Protein AF-A0A958HUD4-F1 (afdb_monomer_lite)

Foldseek 3Di:
DPADCLLVVLVCVLQVVVVHRAADQDQLLVSLQDPVSLVVLLCSLLVCCVVCCVPPNLLVQLPRPNSLQSLLSNLLQCQQEPDAAPDQDCCVVCVSSVHDVVSQDPVSNVVSLCVNSVRNVYDFDDDDPSRRSLSSNLSSFHNVNLLVVCDDLLSVLLLVLLVVVLPDDDDLVNQLVSLLVSLVSHDPVQSDSRNSSSSSSSSVSHVVVCVVLVHNDSPCSVVSCCVSPPSD

pLDDT: mean 82.65, std 13.61, range [39.25, 98.56]

Secondary structure (DSSP, 8-state):
-PPP-HHHHHHHHHHHHTT-SS--S--GGGG---HHHHHHHHHHHHHHHHHHHHHH-HHHHTTSTTHHHHHHHHHHHHHHHH--SS-S-SHHHHHHTT--GGGS-HHHHHHHHHHHHHHTTPPPPSSSTTHHHHHHHHHT-S-HHHHHH--HHHHHHHHHHHHHGGGS---HHHHHHHHHHTGGGS-GGG-SHHHHHHHHHHHHHHHHHHHHTT---STTHHHHHHHHSTT-

Radius of gyration: 17.82 Å; chains: 1; bounding box: 44×33×56 Å

Sequence (232 aa):
MPTFTQFSDWKKQLLGRHGFTTPDGRALYLYRLTEDEFSSLEGLLQHWLGQLLPRYGLARVARLSGFAELFVLYAAEWWRRRYDGSGFSWEPILHDLGADPDEWSPTQRSDFVRQGFRGWRIRPRESGGMRFIGSVAVQGGLPLRLLASSRGHIGQLLSRVLHLASGSQVTQSDLLNWVESLASTLPQSYRQGTIYTLLADVAWTVLGLKQEAGLQSSADAVAILDRKIPRW

Structure (mmCIF, N/CA/C/O backbone):
data_AF-A0A958HUD4-F1
#
_entry.id   AF-A0A958HUD4-F1
#
loop_
_atom_site.group_PDB
_atom_site.id
_atom_site.type_symbol
_atom_site.label_atom_id
_atom_site.label_alt_id
_atom_site.label_comp_id
_atom_site.label_asym_id
_atom_site.label_entity_id
_atom_site.label_seq_id
_atom_site.pdbx_PDB_ins_code
_atom_site.Cartn_x
_atom_site.Cartn_y
_atom_site.Cartn_z
_atom_site.occupancy
_atom_site.B_iso_or_equiv
_atom_site.auth_seq_id
_atom_site.auth_comp_id
_atom_site.auth_asym_id
_atom_site.auth_atom_id
_atom_site.pdbx_PDB_model_num
ATOM 1 N N . MET A 1 1 ? 12.582 -0.603 -31.571 1.00 39.25 1 MET A N 1
ATOM 2 C CA . MET A 1 1 ? 12.614 -1.361 -30.303 1.00 39.25 1 MET A CA 1
ATOM 3 C C . MET A 1 1 ? 11.176 -1.613 -29.892 1.00 39.25 1 MET A C 1
ATOM 5 O O . MET A 1 1 ? 10.437 -0.634 -29.861 1.00 39.25 1 MET A O 1
ATOM 9 N N . PRO A 1 2 ? 10.740 -2.860 -29.658 1.00 53.91 2 PRO A N 1
ATOM 10 C CA . PRO A 1 2 ? 9.413 -3.100 -29.099 1.00 53.91 2 PRO A CA 1
ATOM 11 C C . PRO A 1 2 ? 9.295 -2.374 -27.752 1.00 53.91 2 PRO A C 1
ATOM 13 O O . PRO A 1 2 ? 10.216 -2.408 -26.934 1.00 53.91 2 PRO A O 1
ATOM 16 N N . THR A 1 3 ? 8.193 -1.656 -27.555 1.00 78.31 3 THR A N 1
ATOM 17 C CA . THR A 1 3 ? 7.893 -0.968 -26.295 1.00 78.31 3 THR A CA 1
ATOM 18 C C . THR A 1 3 ? 7.721 -2.013 -25.193 1.00 78.31 3 THR A C 1
ATOM 20 O O . THR A 1 3 ? 7.052 -3.019 -25.402 1.00 78.31 3 THR A O 1
ATOM 23 N N . PHE A 1 4 ? 8.312 -1.798 -24.018 1.00 87.56 4 PHE A N 1
ATOM 24 C CA . PHE A 1 4 ? 8.091 -2.671 -22.864 1.00 87.56 4 PHE A CA 1
ATOM 25 C C . PHE A 1 4 ? 6.645 -2.511 -22.365 1.00 87.56 4 PHE A C 1
ATOM 27 O O . PHE A 1 4 ? 6.272 -1.420 -21.927 1.00 87.56 4 PHE A O 1
ATOM 34 N N . THR A 1 5 ? 5.835 -3.574 -22.425 1.00 93.50 5 THR A N 1
ATOM 35 C CA . THR A 1 5 ? 4.399 -3.526 -22.075 1.00 93.50 5 THR A CA 1
ATOM 36 C C . THR A 1 5 ? 3.983 -4.450 -20.932 1.00 93.50 5 THR A C 1
ATOM 38 O O . THR A 1 5 ? 2.838 -4.385 -20.507 1.00 93.50 5 THR A O 1
ATOM 41 N N . GLN A 1 6 ? 4.893 -5.249 -20.368 1.00 96.38 6 GLN A N 1
ATOM 42 C CA . GLN A 1 6 ? 4.549 -6.324 -19.422 1.00 96.38 6 GLN A CA 1
ATOM 43 C C . GLN A 1 6 ? 3.706 -5.845 -18.225 1.00 96.38 6 GLN A C 1
ATOM 45 O O . GLN A 1 6 ? 2.692 -6.455 -17.894 1.00 96.38 6 GLN A O 1
ATOM 50 N N . PHE A 1 7 ? 4.059 -4.706 -17.615 1.00 96.81 7 PHE A N 1
ATOM 51 C CA . PHE A 1 7 ? 3.280 -4.157 -16.498 1.00 96.81 7 PHE A CA 1
ATOM 52 C C . PHE A 1 7 ? 1.912 -3.612 -16.936 1.00 96.81 7 PHE A C 1
ATOM 54 O O . PHE A 1 7 ? 0.906 -3.815 -16.255 1.00 96.81 7 PHE A O 1
ATOM 61 N N . SER A 1 8 ? 1.844 -2.914 -18.073 1.00 95.69 8 SER A N 1
ATOM 62 C CA . SER A 1 8 ? 0.572 -2.369 -18.553 1.00 95.69 8 SER A CA 1
ATOM 63 C C . SER A 1 8 ? -0.372 -3.462 -19.056 1.00 95.69 8 SER A C 1
ATOM 65 O O . SER A 1 8 ? -1.581 -3.333 -18.878 1.00 95.69 8 SER A O 1
ATOM 67 N N . ASP A 1 9 ? 0.150 -4.555 -19.609 1.00 97.06 9 ASP A N 1
ATOM 68 C CA . ASP A 1 9 ? -0.648 -5.697 -20.049 1.00 97.06 9 ASP A CA 1
ATOM 69 C C . ASP A 1 9 ? -1.227 -6.474 -18.861 1.00 97.06 9 ASP A C 1
ATOM 71 O O . ASP A 1 9 ? -2.425 -6.756 -18.864 1.00 97.06 9 ASP A O 1
ATOM 75 N N . TRP A 1 10 ? -0.448 -6.699 -17.795 1.00 98.00 10 TRP A N 1
ATOM 76 C CA . TRP A 1 10 ? -0.973 -7.283 -16.553 1.00 98.00 10 TRP A CA 1
ATOM 77 C C . TRP A 1 10 ? -2.101 -6.415 -15.964 1.00 98.00 10 TRP A C 1
ATOM 79 O O . TRP A 1 10 ? -3.183 -6.908 -15.645 1.00 98.00 10 TRP A O 1
ATOM 89 N N . LYS A 1 11 ? -1.912 -5.084 -15.913 1.00 97.25 11 LYS A N 1
ATOM 90 C CA . LYS A 1 11 ? -2.955 -4.142 -15.458 1.00 97.25 11 LYS A CA 1
ATOM 91 C C . LYS A 1 11 ? -4.226 -4.238 -16.310 1.00 97.25 11 LYS A C 1
ATOM 93 O O . LYS A 1 11 ? -5.326 -4.234 -15.762 1.00 97.25 11 LYS A O 1
ATOM 98 N N . LYS A 1 12 ? -4.100 -4.308 -17.641 1.00 96.62 12 LYS A N 1
ATOM 99 C CA . LYS A 1 12 ? -5.253 -4.453 -18.552 1.00 96.62 12 LYS A CA 1
ATOM 100 C C . LYS A 1 12 ? -6.004 -5.757 -18.309 1.00 96.62 12 LYS A C 1
ATOM 102 O O . LYS A 1 12 ? -7.228 -5.739 -18.359 1.00 96.62 12 LYS A O 1
ATOM 107 N N . GLN A 1 13 ? -5.302 -6.858 -18.039 1.00 96.81 13 GLN A N 1
ATOM 108 C CA . GLN A 1 13 ? -5.935 -8.141 -17.719 1.00 96.81 13 GLN A CA 1
ATOM 109 C C . GLN A 1 13 ? -6.768 -8.041 -16.438 1.00 96.81 13 GLN A C 1
ATOM 111 O O . GLN A 1 13 ? -7.940 -8.421 -16.449 1.00 96.81 13 GLN A O 1
ATOM 116 N N . LEU A 1 14 ? -6.213 -7.437 -15.378 1.00 96.62 14 LEU A N 1
ATOM 117 C CA . LEU A 1 14 ? -6.958 -7.185 -14.142 1.00 96.62 14 LEU A CA 1
ATOM 118 C C . LEU A 1 14 ? -8.201 -6.320 -14.402 1.00 96.62 14 LEU A C 1
ATOM 120 O O . LEU A 1 14 ? -9.294 -6.673 -13.975 1.00 96.62 14 LEU A O 1
ATOM 124 N N . LEU A 1 15 ? -8.062 -5.203 -15.123 1.00 96.00 15 LEU A N 1
ATOM 125 C CA . LEU A 1 15 ? -9.197 -4.326 -15.440 1.00 96.00 15 LEU A CA 1
ATOM 126 C C . LEU A 1 15 ? -10.263 -5.042 -16.283 1.00 96.00 15 LEU A C 1
ATOM 128 O O . LEU A 1 15 ? -11.452 -4.939 -15.983 1.00 96.00 15 LEU A O 1
ATOM 132 N N . GLY A 1 16 ? -9.837 -5.810 -17.288 1.00 95.06 16 GLY A N 1
ATOM 133 C CA . GLY A 1 16 ? -10.714 -6.571 -18.173 1.00 95.06 16 GLY A CA 1
ATOM 134 C C . GLY A 1 16 ? -11.548 -7.611 -17.428 1.00 95.06 16 GLY A C 1
ATOM 135 O O . GLY A 1 16 ? -12.736 -7.747 -17.717 1.00 95.06 16 GLY A O 1
ATOM 136 N N . ARG A 1 17 ? -10.984 -8.266 -16.401 1.00 91.88 17 ARG A N 1
ATOM 137 C CA . ARG A 1 17 ? -11.728 -9.175 -15.506 1.00 91.88 17 ARG A CA 1
ATOM 138 C C . ARG A 1 17 ? -12.920 -8.493 -14.828 1.00 91.88 17 ARG A C 1
ATOM 140 O O . ARG A 1 17 ? -13.920 -9.147 -14.547 1.00 91.88 17 ARG A O 1
ATOM 147 N N . HIS A 1 18 ? -12.819 -7.193 -14.575 1.00 86.88 18 HIS A N 1
ATOM 148 C CA . HIS A 1 18 ? -13.873 -6.385 -13.962 1.00 86.88 18 HIS A CA 1
ATOM 149 C C . HIS A 1 18 ? -14.736 -5.627 -14.983 1.00 86.88 18 HIS A C 1
ATOM 151 O O . HIS A 1 18 ? -15.561 -4.806 -14.595 1.00 86.88 18 HIS A O 1
ATOM 157 N N . GLY A 1 19 ? -14.560 -5.882 -16.285 1.00 91.06 19 GLY A N 1
ATOM 158 C CA . GLY A 1 19 ? -15.293 -5.191 -17.348 1.00 91.06 19 GLY A CA 1
ATOM 159 C C . GLY A 1 19 ? -14.849 -3.741 -17.572 1.00 91.06 19 GLY A C 1
ATOM 160 O O . GLY A 1 19 ? -15.575 -2.968 -18.195 1.00 91.06 19 GLY A O 1
ATOM 161 N N . PHE A 1 20 ? -13.666 -3.356 -17.083 1.00 91.44 20 PHE A N 1
ATOM 162 C CA . PHE A 1 20 ? -13.130 -2.006 -17.230 1.00 91.44 20 PHE A CA 1
ATOM 163 C C . PHE A 1 20 ? -12.018 -1.944 -18.271 1.00 91.44 20 PHE A C 1
ATOM 165 O O . PHE A 1 20 ? -11.174 -2.828 -18.385 1.00 91.44 20 PHE A O 1
ATOM 172 N N . THR A 1 21 ? -11.973 -0.834 -19.000 1.00 90.12 21 THR A N 1
ATOM 173 C CA . THR A 1 21 ? -10.855 -0.488 -19.893 1.00 90.12 21 THR A CA 1
ATOM 174 C C . THR A 1 21 ? -9.899 0.513 -19.248 1.00 90.12 21 THR A C 1
ATOM 176 O O . THR A 1 21 ? -8.739 0.614 -19.645 1.00 90.12 21 THR A O 1
ATOM 179 N N . THR A 1 22 ? -10.366 1.250 -18.234 1.00 93.25 22 THR A N 1
ATOM 180 C CA . THR A 1 22 ? -9.573 2.224 -17.476 1.00 93.25 22 THR A CA 1
ATOM 181 C C . THR A 1 22 ? -9.935 2.174 -15.991 1.00 93.25 22 THR A C 1
ATOM 183 O O . THR A 1 22 ? -11.081 1.865 -15.671 1.00 93.25 22 THR A O 1
ATOM 186 N N . PRO A 1 23 ? -8.998 2.498 -15.081 1.00 95.19 23 PRO A N 1
ATOM 187 C CA . PRO A 1 23 ? -9.300 2.635 -13.658 1.00 95.19 23 PRO A CA 1
ATOM 188 C C . PRO A 1 23 ? -10.362 3.700 -13.389 1.00 95.19 23 PRO A C 1
ATOM 190 O O . PRO A 1 23 ? -10.389 4.732 -14.057 1.00 95.19 23 PRO A O 1
ATOM 193 N N . ASP A 1 24 ? -11.194 3.494 -12.377 1.00 91.69 24 ASP A N 1
ATOM 194 C CA . ASP A 1 24 ? -12.318 4.371 -12.023 1.00 91.69 24 ASP A CA 1
ATOM 195 C C . ASP A 1 24 ? -12.121 5.134 -10.702 1.00 91.69 24 ASP A C 1
ATOM 197 O O . ASP A 1 24 ? -12.997 5.890 -10.295 1.00 91.69 24 ASP A O 1
ATOM 201 N N . GLY A 1 25 ? -10.962 4.988 -10.054 1.00 91.75 25 GLY A N 1
ATOM 202 C CA . GLY A 1 25 ? -10.661 5.647 -8.781 1.00 91.75 25 GLY A CA 1
ATOM 203 C C . GLY A 1 25 ? -11.152 4.896 -7.547 1.00 91.75 25 GLY A C 1
ATOM 204 O O . GLY A 1 25 ? -10.977 5.407 -6.441 1.00 91.75 25 GLY A O 1
ATOM 205 N N . ARG A 1 26 ? -11.729 3.694 -7.702 1.00 88.06 26 ARG A N 1
ATOM 206 C CA . ARG A 1 26 ? -12.070 2.838 -6.558 1.00 88.06 26 ARG A CA 1
ATOM 207 C C . ARG A 1 26 ? -10.832 2.491 -5.734 1.00 88.06 26 ARG A C 1
ATOM 209 O O . ARG A 1 26 ? -9.712 2.476 -6.251 1.00 88.06 26 ARG A O 1
ATOM 216 N N . ALA A 1 27 ? -11.057 2.141 -4.471 1.00 85.25 27 ALA A N 1
ATOM 217 C CA . ALA A 1 27 ? -9.980 1.691 -3.605 1.00 85.25 27 ALA A CA 1
ATOM 218 C C . ALA A 1 27 ? -9.292 0.427 -4.152 1.00 85.25 27 ALA A C 1
ATOM 220 O O . ALA A 1 27 ? -9.955 -0.427 -4.741 1.00 85.25 27 ALA A O 1
ATOM 221 N N . LEU A 1 28 ? -7.974 0.289 -3.964 1.00 93.75 28 LEU A N 1
ATOM 222 C CA . LEU A 1 28 ? -7.217 -0.792 -4.618 1.00 93.75 28 LEU A CA 1
ATOM 223 C C . LEU A 1 28 ? -7.667 -2.196 -4.186 1.00 93.75 28 LEU A C 1
ATOM 225 O O . LEU A 1 28 ? -7.784 -3.076 -5.037 1.00 93.75 28 LEU A O 1
ATOM 229 N N . TYR A 1 29 ? -8.020 -2.391 -2.914 1.00 85.88 29 TYR A N 1
ATOM 230 C CA . TYR A 1 29 ? -8.559 -3.667 -2.430 1.00 85.88 29 TYR A CA 1
ATOM 231 C C . TYR A 1 29 ? -9.870 -4.076 -3.136 1.00 85.88 29 TYR A C 1
ATOM 233 O O . TYR A 1 29 ? -10.160 -5.263 -3.255 1.00 85.88 29 TYR A O 1
ATOM 241 N N . LEU A 1 30 ? -10.644 -3.129 -3.692 1.00 84.38 30 LEU A N 1
ATOM 242 C CA . LEU A 1 30 ? -11.885 -3.422 -4.426 1.00 84.38 30 LEU A CA 1
ATOM 243 C C . LEU A 1 30 ? -11.640 -4.040 -5.812 1.00 84.38 30 LEU A C 1
ATOM 245 O O . LEU A 1 30 ? -12.591 -4.498 -6.449 1.00 84.38 30 LEU A O 1
ATOM 249 N N . TYR A 1 31 ? -10.388 -4.093 -6.283 1.00 90.12 31 TYR A N 1
ATOM 250 C CA . TYR A 1 31 ? -10.014 -4.930 -7.428 1.00 90.12 31 TYR A CA 1
ATOM 251 C C . TYR A 1 31 ? -9.877 -6.412 -7.055 1.00 90.12 31 TYR A C 1
ATOM 253 O O . TYR A 1 31 ? -9.829 -7.247 -7.959 1.00 90.12 31 TYR A O 1
ATOM 261 N N . ARG A 1 32 ? -9.903 -6.758 -5.760 1.00 86.81 32 ARG A N 1
ATOM 262 C CA . ARG A 1 32 ? -10.118 -8.124 -5.260 1.00 86.81 32 ARG A CA 1
ATOM 263 C C . ARG A 1 32 ? -9.175 -9.132 -5.907 1.00 86.81 32 ARG A C 1
ATOM 265 O O . ARG A 1 32 ? -9.634 -10.039 -6.614 1.00 86.81 32 ARG A O 1
ATOM 272 N N . LEU A 1 33 ? -7.868 -8.923 -5.748 1.00 93.81 33 LEU A N 1
ATOM 273 C CA . LEU A 1 33 ? -6.885 -9.846 -6.310 1.00 93.81 33 LEU A CA 1
ATOM 274 C C . LEU A 1 33 ? -7.032 -11.206 -5.632 1.00 93.81 33 LEU A C 1
ATOM 276 O O . LEU A 1 33 ? -7.085 -11.288 -4.400 1.00 93.81 33 LEU A O 1
ATOM 280 N N . THR A 1 34 ? -7.074 -12.272 -6.427 1.00 91.06 34 THR A N 1
ATOM 281 C CA . THR A 1 34 ? -6.948 -13.640 -5.908 1.00 91.06 34 THR A CA 1
ATOM 282 C C . THR A 1 34 ? -5.530 -13.888 -5.384 1.00 91.06 34 THR A C 1
ATOM 284 O O . THR A 1 34 ? -4.632 -13.074 -5.598 1.00 91.06 34 THR A O 1
ATOM 287 N N . GLU A 1 35 ? -5.318 -15.000 -4.670 1.00 89.88 35 GLU A N 1
ATOM 288 C CA . GLU A 1 35 ? -3.960 -15.420 -4.286 1.00 89.88 35 GLU A CA 1
ATOM 289 C C . GLU A 1 35 ? -3.066 -15.566 -5.522 1.00 89.88 35 GLU A C 1
ATOM 291 O O . GLU A 1 35 ? -2.007 -14.954 -5.582 1.00 89.88 35 GLU A O 1
ATOM 296 N N . ASP A 1 36 ? -3.551 -16.269 -6.550 1.00 94.69 36 ASP A N 1
ATOM 297 C CA . ASP A 1 36 ? -2.806 -16.491 -7.793 1.00 94.69 36 ASP A CA 1
ATOM 298 C C . ASP A 1 36 ? -2.462 -15.181 -8.514 1.00 94.69 36 ASP A C 1
ATOM 300 O O . ASP A 1 36 ? -1.352 -15.018 -9.017 1.00 94.69 36 ASP A O 1
ATOM 304 N N . GLU A 1 37 ? -3.391 -14.217 -8.558 1.00 97.00 37 GLU A N 1
ATOM 305 C CA . GLU A 1 37 ? -3.133 -12.897 -9.143 1.00 97.00 37 GLU A CA 1
ATOM 306 C C . GLU A 1 37 ? -2.104 -12.119 -8.321 1.00 97.00 37 GLU A C 1
ATOM 308 O O . GLU A 1 37 ? -1.219 -11.483 -8.890 1.00 97.00 37 GLU A O 1
ATOM 313 N N . PHE A 1 38 ? -2.188 -12.181 -6.991 1.00 97.19 38 PHE A N 1
ATOM 314 C CA . PHE A 1 38 ? -1.214 -11.542 -6.114 1.00 97.19 38 PHE A CA 1
ATOM 315 C C . PHE A 1 38 ? 0.185 -12.157 -6.276 1.00 97.19 38 PHE A C 1
ATOM 317 O O . PHE A 1 38 ? 1.146 -11.417 -6.484 1.00 97.19 38 PHE A O 1
ATOM 324 N N . SER A 1 39 ? 0.306 -13.489 -6.281 1.00 97.44 39 SER A N 1
ATOM 325 C CA . SER A 1 39 ? 1.574 -14.186 -6.537 1.00 97.44 39 SER A CA 1
ATOM 326 C C . SER A 1 39 ? 2.106 -13.918 -7.950 1.00 97.44 39 SER A C 1
ATOM 328 O O . SER A 1 39 ? 3.307 -13.726 -8.135 1.00 97.44 39 SER A O 1
ATOM 330 N N . SER A 1 40 ? 1.227 -13.848 -8.956 1.00 98.19 40 SER A N 1
ATOM 331 C CA . SER A 1 40 ? 1.594 -13.486 -10.331 1.00 98.19 40 SER A CA 1
ATOM 332 C C . SER A 1 40 ? 2.145 -12.059 -10.418 1.00 98.19 40 SER A C 1
ATOM 334 O O . SER A 1 40 ? 3.169 -11.836 -11.066 1.00 98.19 40 SER A O 1
ATOM 336 N N . LEU A 1 41 ? 1.497 -11.100 -9.749 1.00 98.56 41 LEU A N 1
ATOM 337 C CA . LEU A 1 41 ? 1.943 -9.710 -9.672 1.00 98.56 41 LEU A CA 1
ATOM 338 C C . LEU A 1 41 ? 3.302 -9.591 -8.976 1.00 98.56 41 LEU A C 1
ATOM 340 O O . LEU A 1 41 ? 4.191 -8.903 -9.478 1.00 98.56 41 LEU A O 1
ATOM 344 N N . GLU A 1 42 ? 3.463 -10.271 -7.840 1.00 98.50 42 GLU A N 1
ATOM 345 C CA . GLU A 1 42 ? 4.716 -10.319 -7.088 1.00 98.50 42 GLU A CA 1
ATOM 346 C C . GLU A 1 42 ? 5.854 -10.872 -7.947 1.00 98.50 42 GLU A C 1
ATOM 348 O O . GLU A 1 42 ? 6.872 -10.201 -8.117 1.00 98.50 42 GLU A O 1
ATOM 353 N N . GLY A 1 43 ? 5.653 -12.038 -8.569 1.00 98.31 43 GLY A N 1
ATOM 354 C CA . GLY A 1 43 ? 6.652 -12.661 -9.433 1.00 98.31 43 GLY A CA 1
ATOM 355 C C . GLY A 1 43 ? 7.011 -11.798 -10.645 1.00 98.31 43 GLY A C 1
ATOM 356 O O . GLY A 1 43 ? 8.185 -11.690 -11.002 1.00 98.31 43 GLY A O 1
ATOM 357 N N . LEU A 1 44 ? 6.028 -11.120 -11.252 1.00 98.31 44 LEU A N 1
ATOM 358 C CA . LEU A 1 44 ? 6.265 -10.174 -12.345 1.00 98.31 44 LEU A CA 1
ATOM 359 C C . LEU A 1 44 ? 7.157 -9.008 -11.895 1.00 98.31 44 LEU A C 1
ATOM 361 O O . LEU A 1 44 ? 8.110 -8.655 -12.594 1.00 98.31 44 LEU A O 1
ATOM 365 N N . LEU A 1 45 ? 6.848 -8.401 -10.745 1.00 97.69 45 LEU A N 1
ATOM 366 C CA . LEU A 1 45 ? 7.624 -7.290 -10.198 1.00 97.69 45 LEU A CA 1
ATOM 367 C C . LEU A 1 45 ? 9.032 -7.743 -9.805 1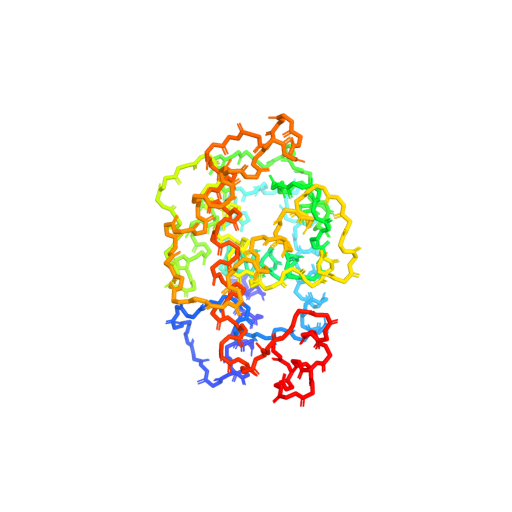.00 97.69 45 LEU A C 1
ATOM 369 O O . LEU A 1 45 ? 9.988 -7.124 -10.263 1.00 97.69 45 LEU A O 1
ATOM 373 N N . GLN A 1 46 ? 9.176 -8.837 -9.053 1.00 97.56 46 GLN A N 1
ATOM 374 C CA . GLN A 1 46 ? 10.472 -9.417 -8.677 1.00 97.56 46 GLN A CA 1
ATOM 375 C C . GLN A 1 46 ? 11.349 -9.688 -9.906 1.00 97.56 46 GLN A C 1
ATOM 377 O O . GLN A 1 46 ? 12.495 -9.241 -9.976 1.00 97.56 46 GLN A O 1
ATOM 382 N N . HIS A 1 47 ? 10.797 -10.377 -10.910 1.00 96.50 47 HIS A N 1
ATOM 383 C CA . HIS A 1 47 ? 11.525 -10.760 -12.117 1.00 96.50 47 HIS A CA 1
ATOM 384 C C . HIS A 1 47 ? 12.092 -9.548 -12.863 1.00 96.50 47 HIS A C 1
ATOM 386 O O . HIS A 1 47 ? 13.268 -9.530 -13.237 1.00 96.50 47 HIS A O 1
ATOM 392 N N . TRP A 1 48 ? 11.267 -8.522 -13.084 1.00 95.38 48 TRP A N 1
ATOM 393 C CA . TRP A 1 48 ? 11.690 -7.345 -13.838 1.00 95.38 48 TRP A CA 1
ATOM 394 C C . TRP A 1 48 ? 12.514 -6.368 -13.001 1.00 95.38 48 TRP A C 1
ATOM 396 O O . TRP A 1 48 ? 13.454 -5.781 -13.534 1.00 95.38 48 TRP A O 1
ATOM 406 N N . LEU A 1 49 ? 12.236 -6.214 -11.705 1.00 93.69 49 LEU A N 1
ATOM 407 C CA . LEU A 1 49 ? 13.067 -5.402 -10.815 1.00 93.69 49 LEU A CA 1
ATOM 408 C C . LEU A 1 49 ? 14.485 -5.969 -10.718 1.00 93.69 49 LEU A C 1
ATOM 410 O O . LEU A 1 49 ? 15.435 -5.222 -10.949 1.00 93.69 49 LEU A O 1
ATOM 414 N N . GLY A 1 50 ? 14.634 -7.281 -10.512 1.00 93.19 50 GLY A N 1
ATOM 415 C CA . GLY A 1 50 ? 15.944 -7.936 -10.451 1.00 93.19 50 GLY A CA 1
ATOM 416 C C . GLY A 1 50 ? 16.764 -7.796 -11.740 1.00 93.19 50 GLY A C 1
ATOM 417 O O . GLY A 1 50 ? 17.988 -7.709 -11.697 1.00 93.19 50 GLY A O 1
ATOM 418 N N . GLN A 1 51 ? 16.109 -7.708 -12.902 1.00 92.50 51 GLN A N 1
ATOM 419 C CA . GLN A 1 51 ? 16.802 -7.495 -14.177 1.00 92.50 51 GLN A CA 1
ATOM 420 C C . GLN A 1 51 ? 17.110 -6.029 -14.488 1.00 92.50 51 GLN A C 1
ATOM 422 O O . GLN A 1 51 ? 18.111 -5.737 -15.150 1.00 92.50 51 GLN A O 1
ATOM 427 N N . LEU A 1 52 ? 16.219 -5.112 -14.109 1.00 91.56 52 LEU A N 1
ATOM 428 C CA . LEU A 1 52 ? 16.247 -3.732 -14.587 1.00 91.56 52 LEU A CA 1
ATOM 429 C C . LEU A 1 52 ? 16.874 -2.767 -13.581 1.00 91.56 52 LEU A C 1
ATOM 431 O O . LEU A 1 52 ? 17.541 -1.828 -14.020 1.00 91.56 52 LEU A O 1
ATOM 435 N N . LEU A 1 53 ? 16.709 -2.984 -12.269 1.00 90.69 53 LEU A N 1
ATOM 436 C CA . LEU A 1 53 ? 17.308 -2.118 -11.248 1.00 90.69 53 LEU A CA 1
ATOM 437 C C . LEU A 1 53 ? 18.839 -2.067 -11.366 1.00 90.69 53 LEU A C 1
ATOM 439 O O . LEU A 1 53 ? 19.343 -0.952 -11.517 1.00 90.69 53 LEU A O 1
ATOM 443 N N . PRO A 1 54 ? 19.580 -3.196 -11.455 1.00 90.38 54 PRO A N 1
ATOM 444 C CA . PRO A 1 54 ? 21.044 -3.147 -11.529 1.00 90.38 54 PRO A CA 1
ATOM 445 C C . PRO A 1 54 ? 21.570 -2.483 -12.807 1.00 90.38 54 PRO A C 1
ATOM 447 O O . PRO A 1 54 ? 22.695 -1.996 -12.852 1.00 90.38 54 PRO A O 1
ATOM 450 N N . ARG A 1 55 ? 20.765 -2.476 -13.878 1.00 90.25 55 ARG A N 1
ATOM 451 C CA . ARG A 1 55 ? 21.162 -1.962 -15.199 1.00 90.25 55 ARG A CA 1
ATOM 452 C C . ARG A 1 55 ? 20.803 -0.497 -15.413 1.00 90.25 55 ARG A C 1
ATOM 454 O O . ARG A 1 55 ? 21.510 0.210 -16.126 1.00 90.25 55 ARG A O 1
ATOM 461 N N . TYR A 1 56 ? 19.669 -0.058 -14.874 1.00 89.50 56 TYR A N 1
ATOM 462 C CA . TYR A 1 56 ? 19.061 1.225 -15.234 1.00 89.50 56 TYR A CA 1
ATOM 463 C C . TYR A 1 56 ? 18.704 2.102 -14.033 1.00 89.50 56 TYR A C 1
ATOM 465 O O . TYR A 1 56 ? 18.430 3.292 -14.225 1.00 89.50 56 TYR A O 1
ATOM 473 N N . GLY A 1 57 ? 18.694 1.535 -12.825 1.00 88.88 57 GLY A N 1
ATOM 474 C CA . GLY A 1 57 ? 18.267 2.195 -11.599 1.00 88.88 57 GLY A CA 1
ATOM 475 C C . GLY A 1 57 ? 16.762 2.481 -11.534 1.00 88.88 57 GLY A C 1
ATOM 476 O O . GLY A 1 57 ? 16.038 2.493 -12.538 1.00 88.88 57 GLY A O 1
ATOM 477 N N . LEU A 1 58 ? 16.286 2.780 -10.323 1.00 87.31 58 LEU A N 1
ATOM 478 C CA . LEU A 1 58 ? 14.869 3.016 -10.029 1.00 87.31 58 LEU A CA 1
ATOM 479 C C . LEU A 1 58 ? 14.250 4.135 -10.880 1.00 87.31 58 LEU A C 1
ATOM 481 O O . LEU A 1 58 ? 13.131 3.995 -11.361 1.00 87.31 58 LEU A O 1
ATOM 485 N N . ALA A 1 59 ? 14.974 5.233 -11.119 1.00 86.94 59 ALA A N 1
ATOM 486 C CA . ALA A 1 59 ? 14.441 6.391 -11.844 1.00 86.94 59 ALA A CA 1
ATOM 487 C C . ALA A 1 59 ? 13.998 6.064 -13.283 1.00 86.94 59 ALA A C 1
ATOM 489 O O . ALA A 1 59 ? 13.056 6.673 -13.794 1.00 86.94 59 ALA A O 1
ATOM 490 N N . ARG A 1 60 ? 14.671 5.115 -13.948 1.00 89.38 60 ARG A N 1
ATOM 491 C CA . ARG A 1 60 ? 14.283 4.650 -15.288 1.00 89.38 60 ARG A CA 1
ATOM 492 C C . ARG A 1 60 ? 13.177 3.608 -15.218 1.00 89.38 60 ARG A C 1
ATOM 494 O O . ARG A 1 60 ? 12.219 3.713 -15.978 1.00 89.38 60 ARG A O 1
ATOM 501 N N . VAL A 1 61 ? 13.281 2.657 -14.291 1.00 90.56 61 VAL A N 1
ATOM 502 C CA . VAL A 1 61 ? 12.260 1.619 -14.080 1.00 90.56 61 VAL A CA 1
ATOM 503 C C . VAL A 1 61 ? 10.903 2.237 -13.741 1.00 90.56 61 VAL A C 1
ATOM 505 O O . VAL A 1 61 ? 9.894 1.863 -14.331 1.00 90.56 61 VAL A O 1
ATOM 508 N N . ALA A 1 62 ? 10.887 3.269 -12.895 1.00 89.06 62 ALA A N 1
ATOM 509 C CA . ALA A 1 62 ? 9.687 4.001 -12.502 1.00 89.06 62 ALA A CA 1
ATOM 510 C C . ALA A 1 62 ? 8.917 4.634 -13.677 1.00 89.06 62 ALA A C 1
ATOM 512 O O . ALA A 1 62 ? 7.719 4.890 -13.569 1.00 89.06 62 ALA A O 1
ATOM 513 N N . ARG A 1 63 ? 9.589 4.881 -14.810 1.00 89.94 63 ARG A N 1
ATOM 514 C CA . ARG A 1 63 ? 8.987 5.456 -16.025 1.00 89.94 63 ARG A CA 1
ATOM 515 C C . ARG A 1 63 ? 8.407 4.404 -16.967 1.00 89.94 63 ARG A C 1
ATOM 517 O O . ARG A 1 63 ? 7.771 4.775 -17.953 1.00 89.94 63 ARG A O 1
ATOM 524 N N . LEU A 1 64 ? 8.626 3.115 -16.702 1.00 93.19 64 LEU A N 1
ATOM 525 C CA . LEU A 1 64 ? 8.053 2.044 -17.509 1.00 93.19 64 LEU A CA 1
ATOM 526 C C . LEU A 1 64 ? 6.531 2.041 -17.364 1.00 93.19 64 LEU A C 1
ATOM 528 O O . LEU A 1 64 ? 5.988 2.147 -16.263 1.00 93.19 64 LEU A O 1
ATOM 532 N N . SER A 1 65 ? 5.843 1.924 -18.499 1.00 93.31 65 SER A N 1
ATOM 533 C CA . SER A 1 65 ? 4.383 1.992 -18.557 1.00 93.31 65 SER A CA 1
ATOM 534 C C . SER A 1 65 ? 3.751 0.925 -17.663 1.00 93.31 65 SER A C 1
ATOM 536 O O . SER A 1 65 ? 3.982 -0.264 -17.871 1.00 93.31 65 SER A O 1
ATOM 538 N N . GLY A 1 66 ? 2.955 1.354 -16.681 1.00 94.81 66 GLY A N 1
ATOM 539 C CA . GLY A 1 66 ? 2.246 0.487 -15.740 1.00 94.81 66 GLY A CA 1
ATOM 540 C C . GLY A 1 66 ? 3.024 0.119 -14.474 1.00 94.81 66 GLY A C 1
ATOM 541 O O . GLY A 1 66 ? 2.401 -0.361 -13.531 1.00 94.81 66 GLY A O 1
ATOM 542 N N . PHE A 1 67 ? 4.343 0.350 -14.404 1.00 96.06 67 PHE A N 1
ATOM 543 C CA . PHE A 1 67 ? 5.145 -0.046 -13.237 1.00 96.06 67 PHE A CA 1
ATOM 544 C C . PHE A 1 67 ? 4.637 0.604 -11.948 1.00 96.06 67 PHE A C 1
ATOM 546 O O . PHE A 1 67 ? 4.366 -0.080 -10.965 1.00 96.06 67 PHE A O 1
ATOM 553 N N . ALA A 1 68 ? 4.493 1.930 -11.965 1.00 96.19 68 ALA A N 1
ATOM 554 C CA . ALA A 1 68 ? 4.094 2.700 -10.797 1.00 96.19 68 ALA A CA 1
ATOM 555 C C . ALA A 1 68 ? 2.719 2.255 -10.273 1.00 96.19 68 ALA A C 1
ATOM 557 O O . ALA A 1 68 ? 2.523 2.127 -9.065 1.00 96.19 68 ALA A O 1
ATOM 558 N N . GLU A 1 69 ? 1.773 1.984 -11.176 1.00 97.62 69 GLU A N 1
ATOM 559 C CA . GLU A 1 69 ? 0.448 1.473 -10.826 1.00 97.62 69 GLU A CA 1
ATOM 560 C C . GLU A 1 69 ? 0.493 0.070 -10.228 1.00 97.62 69 GLU A C 1
ATOM 562 O O . GLU A 1 69 ? -0.167 -0.182 -9.219 1.00 97.62 69 GLU A O 1
ATOM 567 N N . LEU A 1 70 ? 1.270 -0.835 -10.821 1.00 98.06 70 LEU A N 1
ATOM 568 C CA . LEU A 1 70 ? 1.411 -2.192 -10.305 1.00 98.06 70 LEU A CA 1
ATOM 569 C C . LEU A 1 70 ? 2.116 -2.227 -8.957 1.00 98.06 70 LEU A C 1
ATOM 571 O O . LEU A 1 70 ? 1.706 -2.989 -8.089 1.00 98.06 70 LEU A O 1
ATOM 575 N N . PHE A 1 71 ? 3.111 -1.368 -8.745 1.00 97.31 71 PHE A N 1
ATOM 576 C CA . PHE A 1 71 ? 3.776 -1.274 -7.455 1.00 97.31 71 PHE A CA 1
ATOM 577 C C . PHE A 1 71 ? 2.803 -0.860 -6.348 1.00 97.31 71 PHE A C 1
ATOM 579 O O . PHE A 1 71 ? 2.769 -1.498 -5.301 1.00 97.31 71 PHE A O 1
ATOM 586 N N . VAL A 1 72 ? 1.996 0.192 -6.551 1.00 97.62 72 VAL A N 1
ATOM 587 C CA . VAL A 1 72 ? 1.058 0.630 -5.498 1.00 97.62 72 VAL A CA 1
ATOM 588 C C . VAL A 1 72 ? -0.061 -0.383 -5.262 1.00 97.62 72 VAL A C 1
ATOM 590 O O . VAL A 1 72 ? -0.508 -0.521 -4.127 1.00 97.62 72 VAL A O 1
ATOM 593 N N . LEU A 1 73 ? -0.475 -1.118 -6.301 1.00 98.06 73 LEU A N 1
ATOM 594 C CA . LEU A 1 73 ? -1.416 -2.232 -6.179 1.00 98.06 73 LEU A CA 1
ATOM 595 C C . LEU A 1 73 ? -0.816 -3.378 -5.360 1.00 98.06 73 LEU A C 1
ATOM 597 O O . LEU A 1 73 ? -1.435 -3.832 -4.402 1.00 98.06 73 LEU A O 1
ATOM 601 N N . TYR A 1 74 ? 0.405 -3.796 -5.696 1.00 98.31 74 TYR A N 1
ATOM 602 C CA . TYR A 1 74 ? 1.135 -4.818 -4.955 1.00 98.31 74 TYR A CA 1
ATOM 603 C C . TYR A 1 74 ? 1.323 -4.411 -3.496 1.00 98.31 74 TYR A C 1
ATOM 605 O O . TYR A 1 74 ? 1.007 -5.185 -2.605 1.00 98.31 74 TYR A O 1
ATOM 613 N N . ALA A 1 75 ? 1.775 -3.184 -3.236 1.00 96.75 75 ALA A N 1
ATOM 614 C CA . ALA A 1 75 ? 2.010 -2.698 -1.884 1.00 96.75 75 ALA A CA 1
ATOM 615 C C . ALA A 1 75 ? 0.713 -2.646 -1.050 1.00 96.75 75 ALA A C 1
ATOM 617 O O . ALA A 1 75 ? 0.736 -2.939 0.144 1.00 96.75 75 ALA A O 1
ATOM 618 N N . ALA A 1 76 ? -0.423 -2.315 -1.674 1.00 94.44 76 ALA A N 1
ATOM 619 C CA . ALA A 1 76 ? -1.733 -2.345 -1.026 1.00 94.44 76 ALA A CA 1
ATOM 620 C C . ALA A 1 76 ? -2.180 -3.783 -0.700 1.00 94.44 76 ALA A C 1
ATOM 622 O O . ALA A 1 76 ? -2.653 -4.051 0.402 1.00 94.44 76 ALA A O 1
ATOM 623 N N . GLU A 1 77 ? -1.983 -4.734 -1.611 1.00 94.88 77 GLU A N 1
ATOM 624 C CA . GLU A 1 77 ? -2.296 -6.150 -1.365 1.00 94.88 77 GLU A CA 1
ATOM 625 C C . GLU A 1 77 ? -1.333 -6.802 -0.370 1.00 94.88 77 GLU A C 1
ATOM 627 O O . GLU A 1 77 ? -1.761 -7.569 0.490 1.00 94.88 77 GLU A O 1
ATOM 632 N N . TRP A 1 78 ? -0.052 -6.437 -0.406 1.00 95.94 78 TRP A N 1
ATOM 633 C CA . TRP A 1 78 ? 0.926 -6.816 0.607 1.00 95.94 78 TRP A CA 1
ATOM 634 C C . TRP A 1 78 ? 0.466 -6.335 1.982 1.00 95.94 78 TRP A C 1
ATOM 636 O O . TRP A 1 78 ? 0.463 -7.109 2.938 1.00 95.94 78 TRP A O 1
ATOM 646 N N . TRP A 1 79 ? -0.015 -5.089 2.076 1.00 90.50 79 TRP A N 1
ATOM 647 C CA . TRP A 1 79 ? -0.577 -4.555 3.314 1.00 90.50 79 TRP A CA 1
ATOM 648 C C . TRP A 1 79 ? -1.764 -5.389 3.803 1.00 90.50 79 TRP A C 1
ATOM 650 O O . TRP A 1 79 ? -1.802 -5.813 4.957 1.00 90.50 79 TRP A O 1
ATOM 660 N N . ARG A 1 80 ? -2.712 -5.689 2.913 1.00 85.25 80 ARG A N 1
ATOM 661 C CA . ARG A 1 80 ? -3.886 -6.512 3.224 1.00 85.25 80 ARG A CA 1
ATOM 662 C C . ARG A 1 80 ? -3.503 -7.901 3.739 1.00 85.25 80 ARG A C 1
ATOM 664 O O . ARG A 1 80 ? -4.066 -8.383 4.719 1.00 85.25 80 ARG A O 1
ATOM 671 N N . ARG A 1 81 ? -2.547 -8.554 3.078 1.00 88.56 81 ARG A N 1
ATOM 672 C CA . ARG A 1 81 ? -2.261 -9.989 3.235 1.00 88.56 81 ARG A CA 1
ATOM 673 C C . ARG A 1 81 ? -1.176 -10.283 4.259 1.00 88.56 81 ARG A C 1
ATOM 675 O O . ARG A 1 81 ? -1.276 -11.260 4.996 1.00 88.56 81 ARG A O 1
ATOM 682 N N . ARG A 1 82 ? -0.127 -9.462 4.299 1.00 90.06 82 ARG A N 1
ATOM 683 C CA . ARG A 1 82 ? 1.123 -9.764 5.009 1.00 90.06 82 ARG A CA 1
ATOM 684 C C . ARG A 1 82 ? 1.432 -8.813 6.160 1.00 90.06 82 ARG A C 1
ATOM 686 O O . ARG A 1 82 ? 2.272 -9.183 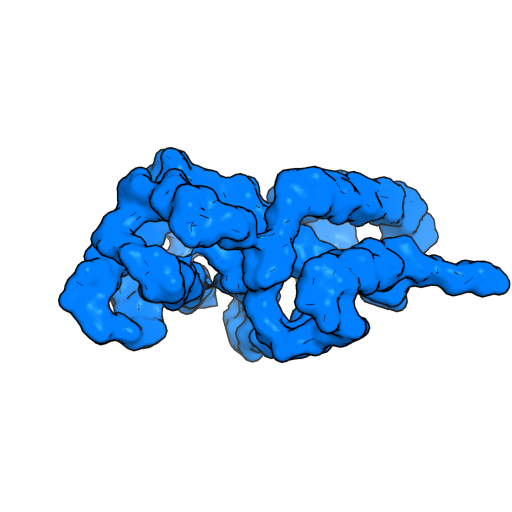6.982 1.00 90.06 82 ARG A O 1
ATOM 693 N N . TYR A 1 83 ? 0.744 -7.672 6.279 1.00 86.38 83 TYR A N 1
ATOM 694 C CA . TYR A 1 83 ? 0.981 -6.736 7.380 1.00 86.38 83 TYR A CA 1
ATOM 695 C C . TYR A 1 83 ? 0.666 -7.358 8.743 1.00 86.38 83 TYR A C 1
ATOM 697 O O . TYR A 1 83 ? -0.448 -7.816 9.001 1.00 86.38 83 TYR A O 1
ATOM 705 N N . ASP A 1 84 ? 1.655 -7.345 9.629 1.00 78.12 84 ASP A N 1
ATOM 706 C CA . ASP A 1 84 ? 1.623 -7.992 10.941 1.00 78.12 84 ASP A CA 1
ATOM 707 C C . ASP A 1 84 ? 1.677 -7.000 12.114 1.00 78.12 84 ASP A C 1
ATOM 709 O O . ASP A 1 84 ? 1.703 -7.415 13.270 1.00 78.12 84 ASP A O 1
ATOM 713 N N . GLY A 1 85 ? 1.669 -5.692 11.836 1.00 73.38 85 GLY A N 1
ATOM 714 C CA . GLY A 1 85 ? 1.742 -4.659 12.871 1.00 73.38 85 GLY A CA 1
ATOM 715 C C . GLY A 1 85 ? 3.161 -4.217 13.234 1.00 73.38 85 GLY A C 1
ATOM 716 O O . GLY A 1 85 ? 3.315 -3.463 14.195 1.00 73.38 85 GLY A O 1
ATOM 717 N N . SER A 1 86 ? 4.183 -4.615 12.468 1.00 71.31 86 SER A N 1
ATOM 718 C CA . SER A 1 86 ? 5.595 -4.206 12.627 1.00 71.31 86 SER A CA 1
ATOM 719 C C . SER A 1 86 ? 5.900 -2.722 12.315 1.00 71.31 86 SER A C 1
ATOM 721 O O . SER A 1 86 ? 7.059 -2.332 12.186 1.00 71.31 86 SER A O 1
ATOM 723 N N . GLY A 1 87 ? 4.880 -1.857 12.258 1.00 72.06 87 GLY A N 1
ATOM 724 C CA . GLY A 1 87 ? 5.021 -0.424 11.972 1.00 72.06 87 GLY A CA 1
ATOM 725 C C . GLY A 1 87 ? 4.855 -0.058 10.496 1.00 72.06 87 GLY A C 1
ATOM 726 O O . GLY A 1 87 ? 4.673 -0.913 9.641 1.00 72.06 87 GLY A O 1
ATOM 727 N N . PHE A 1 88 ? 4.848 1.238 10.185 1.00 78.31 88 PHE A N 1
ATOM 728 C CA . PHE A 1 88 ? 4.669 1.727 8.814 1.00 78.31 88 PHE A CA 1
ATOM 729 C C . PHE A 1 88 ? 6.023 1.873 8.129 1.00 78.31 88 PHE A C 1
ATOM 731 O O . PHE A 1 88 ? 6.709 2.876 8.312 1.00 78.31 88 PHE A O 1
ATOM 738 N N . SER A 1 89 ? 6.395 0.863 7.350 1.00 85.94 89 SER A N 1
ATOM 739 C CA . SER A 1 89 ? 7.716 0.737 6.739 1.00 85.94 89 SER A CA 1
ATOM 740 C C . SER A 1 89 ? 7.602 0.180 5.315 1.00 85.94 89 SER A C 1
ATOM 742 O O . SER A 1 89 ? 6.763 -0.676 5.036 1.00 85.94 89 SER A O 1
ATOM 744 N N . TRP A 1 90 ? 8.405 0.722 4.395 1.00 90.69 90 TRP A N 1
ATOM 745 C CA . TRP A 1 90 ? 8.483 0.225 3.015 1.00 90.69 90 TRP A CA 1
ATOM 746 C C . TRP A 1 90 ? 9.404 -0.986 2.909 1.00 90.69 90 TRP A C 1
ATOM 748 O O . TRP A 1 90 ? 9.292 -1.760 1.966 1.00 90.69 90 TRP A O 1
ATOM 758 N N . GLU A 1 91 ? 10.302 -1.134 3.873 1.00 91.81 91 GLU A N 1
ATOM 759 C CA . GLU A 1 91 ? 11.373 -2.109 3.914 1.00 91.81 91 GLU A CA 1
ATOM 760 C C . GLU A 1 91 ? 10.842 -3.546 3.748 1.00 91.81 91 GLU A C 1
ATOM 762 O O . GLU A 1 91 ? 11.325 -4.216 2.840 1.00 91.81 91 GLU A O 1
ATOM 767 N N . PRO A 1 92 ? 9.791 -4.012 4.461 1.00 92.75 92 PRO A N 1
ATOM 768 C CA . PRO A 1 92 ? 9.219 -5.342 4.228 1.00 92.75 92 PRO A CA 1
ATOM 769 C C . PRO A 1 92 ? 8.635 -5.537 2.821 1.00 92.75 92 PRO A C 1
ATOM 771 O O . PRO A 1 92 ? 8.773 -6.603 2.228 1.00 92.75 92 PRO A O 1
ATOM 774 N N . ILE A 1 93 ? 8.000 -4.499 2.266 1.00 94.69 93 ILE A N 1
ATOM 775 C CA . ILE A 1 93 ? 7.384 -4.544 0.931 1.00 94.69 93 ILE A CA 1
ATOM 776 C C . ILE A 1 93 ? 8.472 -4.669 -0.141 1.00 94.69 93 ILE A C 1
ATOM 778 O O . ILE A 1 93 ? 8.328 -5.446 -1.082 1.00 94.69 93 ILE A O 1
ATOM 782 N N . LEU A 1 94 ? 9.551 -3.891 -0.006 1.00 93.81 94 LEU A N 1
ATOM 783 C CA . LEU A 1 94 ? 10.681 -3.884 -0.936 1.00 93.81 94 LEU A CA 1
ATOM 784 C C . LEU A 1 94 ? 11.521 -5.157 -0.819 1.00 93.81 94 LEU A C 1
ATOM 786 O O . LEU A 1 94 ? 11.884 -5.731 -1.844 1.00 93.81 94 LEU A O 1
ATOM 790 N N . HIS A 1 95 ? 11.744 -5.634 0.405 1.00 93.38 95 HIS A N 1
ATOM 791 C CA . HIS A 1 95 ? 12.424 -6.896 0.670 1.00 93.38 95 HIS A CA 1
ATOM 792 C C . HIS A 1 95 ? 11.723 -8.067 -0.029 1.00 93.38 95 HIS A C 1
ATOM 794 O O . HIS A 1 95 ? 12.374 -8.841 -0.728 1.00 93.38 95 HIS A O 1
ATOM 800 N N . ASP A 1 96 ? 10.393 -8.160 0.072 1.00 95.12 96 ASP A N 1
ATOM 801 C CA . ASP A 1 96 ? 9.629 -9.207 -0.616 1.00 95.12 96 ASP A CA 1
ATOM 802 C C . ASP A 1 96 ? 9.685 -9.073 -2.146 1.00 95.12 96 ASP A C 1
ATOM 804 O O . ASP A 1 96 ? 9.489 -10.056 -2.850 1.00 95.12 96 ASP A O 1
ATOM 808 N N . LEU A 1 97 ? 10.010 -7.895 -2.688 1.00 95.12 97 LEU A N 1
ATOM 809 C CA . LEU A 1 97 ? 10.277 -7.705 -4.119 1.00 95.12 97 LEU A CA 1
ATOM 810 C C . LEU A 1 97 ? 11.741 -7.965 -4.514 1.00 95.12 97 LEU A C 1
ATOM 812 O O . LEU A 1 97 ? 12.089 -7.796 -5.685 1.00 95.12 97 LEU A O 1
ATOM 816 N N . GLY A 1 98 ? 12.596 -8.362 -3.568 1.00 91.75 98 GLY A N 1
ATOM 817 C CA . GLY A 1 98 ? 14.032 -8.534 -3.783 1.00 91.75 98 GLY A CA 1
ATOM 818 C C . GLY A 1 98 ? 14.772 -7.221 -4.053 1.00 91.75 98 GLY A C 1
ATOM 819 O O . GLY A 1 98 ? 15.837 -7.239 -4.666 1.00 91.75 98 GLY A O 1
ATOM 820 N N . ALA A 1 99 ? 14.196 -6.083 -3.654 1.00 89.62 99 ALA A N 1
ATOM 821 C CA . ALA A 1 99 ? 14.802 -4.766 -3.795 1.00 89.62 99 ALA A CA 1
ATOM 822 C C . ALA A 1 99 ? 15.452 -4.327 -2.478 1.00 89.62 99 ALA A C 1
ATOM 824 O O . ALA A 1 99 ? 14.878 -4.521 -1.406 1.00 89.62 99 ALA A O 1
ATOM 825 N N . ASP A 1 100 ? 16.615 -3.683 -2.571 1.00 87.56 100 ASP A N 1
ATOM 826 C CA . ASP A 1 100 ? 17.262 -3.051 -1.424 1.00 87.56 100 ASP A CA 1
ATOM 827 C C . ASP A 1 100 ? 16.564 -1.710 -1.102 1.00 87.56 100 ASP A C 1
ATOM 829 O O . ASP A 1 100 ? 16.527 -0.816 -1.959 1.00 87.56 100 ASP A O 1
ATOM 833 N N . PRO A 1 101 ? 15.981 -1.536 0.101 1.00 84.19 101 PRO A N 1
ATOM 834 C CA . PRO A 1 101 ? 15.354 -0.279 0.497 1.00 84.19 101 PRO A CA 1
ATOM 835 C C . PRO A 1 101 ? 16.291 0.932 0.464 1.00 84.19 101 PRO A C 1
ATOM 837 O O . PRO A 1 101 ? 15.813 2.045 0.216 1.00 84.19 101 PRO A O 1
ATOM 840 N N . ASP A 1 102 ? 17.593 0.728 0.672 1.00 85.50 102 ASP A N 1
ATOM 841 C CA . ASP A 1 102 ? 18.591 1.801 0.698 1.00 85.50 102 ASP A CA 1
ATOM 842 C C . ASP A 1 102 ? 18.862 2.365 -0.706 1.00 85.50 102 ASP A C 1
ATOM 844 O O . ASP A 1 102 ? 19.206 3.540 -0.865 1.00 85.50 102 ASP A O 1
ATOM 848 N N . GLU A 1 103 ? 18.594 1.582 -1.756 1.00 84.25 103 GLU A N 1
ATOM 849 C CA . GLU A 1 103 ? 18.672 2.035 -3.149 1.00 84.25 103 GLU A CA 1
ATOM 850 C C . GLU A 1 103 ? 17.474 2.918 -3.561 1.00 84.25 103 GLU A C 1
ATOM 852 O O . GLU A 1 103 ? 17.472 3.534 -4.634 1.00 84.25 103 GLU A O 1
ATOM 857 N N . TRP A 1 104 ? 16.432 3.000 -2.724 1.00 86.56 104 TRP A N 1
ATOM 858 C CA . TRP A 1 104 ? 15.166 3.665 -3.038 1.00 86.56 104 TRP A CA 1
ATOM 859 C C . TRP A 1 104 ? 15.006 4.946 -2.225 1.00 86.56 104 TRP A C 1
ATOM 861 O O . TRP A 1 104 ? 14.323 4.978 -1.196 1.00 86.56 104 TRP A O 1
ATOM 871 N N . SER A 1 105 ? 15.580 6.044 -2.729 1.00 87.12 105 SER A N 1
ATOM 872 C CA . SER A 1 105 ? 15.509 7.327 -2.022 1.00 87.12 105 SER A CA 1
ATOM 873 C C . SER A 1 105 ? 14.054 7.749 -1.721 1.00 87.12 105 SER A C 1
ATOM 875 O O . SER A 1 105 ? 13.153 7.539 -2.549 1.00 87.12 105 SER A O 1
ATOM 877 N N . PRO A 1 106 ? 13.791 8.408 -0.573 1.00 85.56 106 PRO A N 1
ATOM 878 C CA . PRO A 1 106 ? 12.441 8.834 -0.201 1.00 85.56 106 PRO A CA 1
ATOM 879 C C . PRO A 1 106 ? 11.735 9.689 -1.263 1.00 85.56 106 PRO A C 1
ATOM 881 O O . PRO A 1 106 ? 10.519 9.566 -1.445 1.00 85.56 106 PRO A O 1
ATOM 884 N N . THR A 1 107 ? 12.484 10.530 -1.983 1.00 86.19 107 THR A N 1
ATOM 885 C CA . THR A 1 107 ? 11.964 11.393 -3.054 1.00 86.19 107 THR A CA 1
ATOM 886 C C . THR A 1 107 ? 11.526 10.577 -4.265 1.00 86.19 107 THR A C 1
ATOM 888 O O . THR A 1 107 ? 10.371 10.677 -4.674 1.00 86.19 107 THR A O 1
ATOM 891 N N . GLN A 1 108 ? 12.397 9.705 -4.789 1.00 86.31 108 GLN A N 1
ATOM 892 C CA . GLN A 1 108 ? 12.057 8.843 -5.929 1.00 86.31 108 GLN A CA 1
ATOM 893 C C . GLN A 1 108 ? 10.850 7.964 -5.604 1.00 86.31 108 GLN A C 1
ATOM 895 O O . GLN A 1 108 ? 9.922 7.862 -6.409 1.00 86.31 108 GLN A O 1
ATOM 900 N N . ARG A 1 109 ? 10.830 7.395 -4.392 1.00 89.19 109 ARG A N 1
ATOM 901 C CA . ARG A 1 109 ? 9.716 6.584 -3.903 1.00 89.19 109 ARG A CA 1
ATOM 902 C C . ARG A 1 109 ? 8.408 7.358 -3.849 1.00 89.19 109 ARG A C 1
ATOM 904 O O . ARG A 1 109 ? 7.391 6.901 -4.359 1.00 89.19 109 ARG A O 1
ATOM 911 N N . SER A 1 110 ? 8.441 8.556 -3.278 1.00 88.81 110 SER A N 1
ATOM 912 C CA . SER A 1 110 ? 7.282 9.448 -3.223 1.00 88.81 110 SER A CA 1
ATOM 913 C C . SER A 1 110 ? 6.728 9.776 -4.611 1.00 88.81 110 SER A C 1
ATOM 915 O O . SER A 1 110 ? 5.511 9.800 -4.805 1.00 88.81 110 SER A O 1
ATOM 917 N N . ASP A 1 111 ? 7.609 10.020 -5.579 1.00 89.12 111 ASP A N 1
ATOM 918 C CA . ASP A 1 111 ? 7.214 10.448 -6.916 1.00 89.12 111 ASP A CA 1
ATOM 919 C C . ASP A 1 111 ? 6.523 9.345 -7.707 1.00 89.12 111 ASP A C 1
ATOM 921 O O . ASP A 1 111 ? 5.426 9.573 -8.230 1.00 89.12 111 ASP A O 1
ATOM 925 N N . PHE A 1 112 ? 7.097 8.141 -7.752 1.00 88.50 112 PHE A N 1
ATOM 926 C CA . PHE A 1 112 ? 6.455 7.063 -8.496 1.00 88.50 112 PHE A CA 1
ATOM 927 C C . PHE A 1 112 ? 5.222 6.523 -7.750 1.00 88.50 112 PHE A C 1
ATOM 929 O O . PHE A 1 112 ? 4.256 6.146 -8.403 1.00 88.50 112 PHE A O 1
ATOM 936 N N . VAL A 1 113 ? 5.162 6.552 -6.408 1.00 93.75 113 VAL A N 1
ATOM 937 C CA . VAL A 1 113 ? 3.922 6.198 -5.682 1.00 93.75 113 VAL A CA 1
ATOM 938 C C . VAL A 1 113 ? 2.803 7.188 -6.018 1.00 93.75 113 VAL A C 1
ATOM 940 O O . VAL A 1 113 ? 1.670 6.783 -6.288 1.00 93.75 113 VAL A O 1
ATOM 943 N N . ARG A 1 114 ? 3.111 8.492 -6.086 1.00 93.88 114 ARG A N 1
ATOM 944 C CA . ARG A 1 114 ? 2.155 9.514 -6.545 1.00 93.88 114 ARG A CA 1
ATOM 945 C C . ARG A 1 114 ? 1.692 9.242 -7.979 1.00 93.88 114 ARG A C 1
ATOM 947 O O . ARG A 1 114 ? 0.500 9.352 -8.265 1.00 93.88 114 ARG A O 1
ATOM 954 N N . GLN A 1 115 ? 2.615 8.882 -8.871 1.00 94.25 115 GLN A N 1
ATOM 955 C CA . GLN A 1 115 ? 2.295 8.495 -10.246 1.00 94.25 115 GLN A CA 1
ATOM 956 C C . GLN A 1 115 ? 1.397 7.253 -10.291 1.00 94.25 115 GLN A C 1
ATOM 958 O O . GLN A 1 115 ? 0.424 7.245 -11.042 1.00 94.25 115 GLN A O 1
ATOM 963 N N . GLY A 1 116 ? 1.677 6.251 -9.458 1.00 96.69 116 GLY A N 1
ATOM 964 C CA . GLY A 1 116 ? 0.894 5.027 -9.345 1.00 96.69 116 GLY A CA 1
ATOM 965 C C . GLY A 1 116 ? -0.547 5.317 -8.948 1.00 96.69 116 GLY A C 1
ATOM 966 O O . GLY A 1 116 ? -1.473 4.933 -9.659 1.00 96.69 116 GLY A O 1
ATOM 967 N N . PHE A 1 117 ? -0.752 6.086 -7.875 1.00 96.69 117 PHE A N 1
ATOM 968 C CA . PHE A 1 117 ? -2.097 6.500 -7.467 1.00 96.69 117 PHE A CA 1
ATOM 969 C C . PHE A 1 117 ? -2.818 7.307 -8.545 1.00 96.69 117 PHE A C 1
ATOM 971 O O . PHE A 1 117 ? -3.977 7.022 -8.846 1.00 96.69 117 PHE A O 1
ATOM 978 N N . ARG A 1 118 ? -2.127 8.245 -9.207 1.00 96.00 118 ARG A N 1
ATOM 979 C CA . ARG A 1 118 ? -2.699 8.981 -10.343 1.00 96.00 118 ARG A CA 1
ATOM 980 C C . ARG A 1 118 ? -3.128 8.037 -11.469 1.00 96.00 118 ARG A C 1
ATOM 982 O O . ARG A 1 118 ? -4.201 8.228 -12.036 1.00 96.00 118 ARG A O 1
ATOM 989 N N . GLY A 1 119 ? -2.328 7.015 -11.765 1.00 96.19 119 GLY A N 1
ATOM 990 C CA . GLY A 1 119 ? -2.636 5.989 -12.760 1.00 96.19 119 GLY A CA 1
ATOM 991 C C . GLY A 1 119 ? -3.839 5.112 -12.400 1.00 96.19 119 GLY A C 1
ATOM 992 O O . GLY A 1 119 ? -4.435 4.528 -13.304 1.00 96.19 119 GLY A O 1
ATOM 993 N N . TRP A 1 120 ? -4.230 5.066 -11.124 1.00 97.44 120 TRP A N 1
ATOM 994 C CA . TRP A 1 120 ? -5.469 4.455 -10.624 1.00 97.44 120 TRP A CA 1
ATOM 995 C C . TRP A 1 120 ? -6.620 5.450 -10.417 1.00 97.44 120 TRP A C 1
ATOM 997 O O . TRP A 1 120 ? -7.707 5.034 -10.032 1.00 97.44 120 TRP A O 1
ATOM 1007 N N . ARG A 1 121 ? -6.410 6.745 -10.696 1.00 96.44 121 ARG A N 1
ATOM 1008 C CA . ARG A 1 121 ? -7.332 7.857 -10.384 1.00 96.44 121 ARG A CA 1
ATOM 1009 C C . ARG A 1 121 ? -7.616 8.038 -8.885 1.00 96.44 121 ARG A C 1
ATOM 1011 O O . ARG A 1 121 ? -8.650 8.577 -8.508 1.00 96.44 121 ARG A O 1
ATOM 1018 N N . ILE A 1 122 ? -6.668 7.647 -8.038 1.00 93.62 122 ILE A N 1
ATOM 1019 C CA . ILE A 1 122 ? -6.719 7.801 -6.581 1.00 93.62 122 ILE A CA 1
ATOM 1020 C C . ILE A 1 122 ? -5.917 9.042 -6.178 1.00 93.62 122 ILE A C 1
ATOM 1022 O O . ILE A 1 122 ? -4.831 9.298 -6.707 1.00 93.62 122 ILE A O 1
ATOM 1026 N N . ARG A 1 123 ? -6.433 9.817 -5.219 1.00 89.81 123 ARG A N 1
ATOM 1027 C CA . ARG A 1 123 ? -5.695 10.928 -4.606 1.00 89.81 123 ARG A CA 1
ATOM 1028 C C . ARG A 1 123 ? -5.021 10.444 -3.318 1.00 89.81 123 ARG A C 1
ATOM 1030 O O . ARG A 1 123 ? -5.734 10.020 -2.410 1.00 89.81 123 ARG A O 1
ATOM 1037 N N . PRO A 1 124 ? -3.680 10.474 -3.214 1.00 86.12 124 PRO A N 1
ATOM 1038 C CA . PRO A 1 124 ? -3.016 10.212 -1.945 1.00 86.12 124 PRO A CA 1
ATOM 1039 C C . PRO A 1 124 ? -3.259 11.363 -0.965 1.00 86.12 124 PRO A C 1
ATOM 1041 O O . PRO A 1 124 ? -3.621 12.469 -1.364 1.00 86.12 124 PRO A O 1
ATOM 1044 N N . ARG A 1 125 ? -2.973 11.123 0.314 1.00 79.69 125 ARG A N 1
ATOM 1045 C CA . ARG A 1 125 ? -2.906 12.180 1.330 1.00 79.69 125 ARG A CA 1
ATOM 1046 C C . ARG A 1 125 ? -1.959 13.303 0.916 1.00 79.69 125 ARG A C 1
ATOM 1048 O O . ARG A 1 125 ? -0.869 13.057 0.393 1.00 79.69 125 ARG A O 1
ATOM 1055 N N . GLU A 1 126 ? -2.340 14.527 1.251 1.00 72.50 126 GLU A N 1
ATOM 1056 C CA . GLU A 1 126 ? -1.603 15.725 0.848 1.00 72.50 126 GLU A CA 1
ATOM 1057 C C . GLU A 1 126 ? -0.437 16.054 1.798 1.00 72.50 126 GLU A C 1
ATOM 1059 O O . GLU A 1 126 ? 0.625 16.495 1.348 1.00 72.50 126 GLU A O 1
ATOM 1064 N N . SER A 1 127 ? -0.568 15.750 3.093 1.00 69.12 127 SER A N 1
ATOM 1065 C CA . SER A 1 127 ? 0.380 16.138 4.148 1.00 69.12 127 SER A CA 1
ATOM 1066 C C . SER A 1 127 ? 0.786 14.971 5.065 1.00 69.12 127 SER A C 1
ATOM 1068 O O . SER A 1 127 ? 0.141 13.922 5.095 1.00 69.12 127 SER A O 1
ATOM 1070 N N . GLY A 1 128 ? 1.894 15.156 5.796 1.00 66.44 128 GLY A N 1
ATOM 1071 C CA . GLY A 1 128 ? 2.445 14.190 6.756 1.00 66.44 128 GLY A CA 1
ATOM 1072 C C . GLY A 1 128 ? 3.624 13.365 6.220 1.00 66.44 128 GLY A C 1
ATOM 1073 O O . GLY A 1 128 ? 3.673 13.002 5.043 1.00 66.44 128 GLY A O 1
ATOM 1074 N N . GLY A 1 129 ? 4.578 13.032 7.098 1.00 68.50 129 GLY A N 1
ATOM 1075 C CA . GLY A 1 129 ? 5.812 12.311 6.733 1.00 68.50 129 GLY A CA 1
ATOM 1076 C C . GLY A 1 129 ? 5.585 10.905 6.156 1.00 68.50 129 GLY A C 1
ATOM 1077 O O . GLY A 1 129 ? 6.403 10.405 5.392 1.00 68.50 129 GLY A O 1
ATOM 1078 N N . MET A 1 130 ? 4.433 10.294 6.447 1.00 73.62 130 MET A N 1
ATOM 1079 C CA . MET A 1 130 ? 4.036 8.957 5.980 1.00 73.62 130 MET A CA 1
ATOM 1080 C C . MET A 1 130 ? 2.868 8.996 4.997 1.00 73.62 130 MET A C 1
ATOM 1082 O O . MET A 1 130 ? 2.208 7.982 4.780 1.00 73.62 130 MET A O 1
ATOM 1086 N N . ARG A 1 131 ? 2.595 10.147 4.374 1.00 80.38 131 ARG A N 1
ATOM 1087 C CA . ARG A 1 131 ? 1.414 10.323 3.518 1.00 80.38 131 ARG A CA 1
ATOM 1088 C C . ARG A 1 131 ? 1.261 9.240 2.447 1.00 80.38 131 ARG A C 1
ATOM 1090 O O . ARG A 1 131 ? 0.150 8.786 2.204 1.00 80.38 131 ARG A O 1
ATOM 1097 N N . PHE A 1 132 ? 2.363 8.779 1.853 1.00 89.00 132 PHE A N 1
ATOM 1098 C CA . PHE A 1 132 ? 2.343 7.784 0.778 1.00 89.00 132 PHE A CA 1
ATOM 1099 C C . PHE A 1 132 ? 2.148 6.357 1.276 1.00 89.00 132 PHE A C 1
ATOM 1101 O O . PHE A 1 132 ? 1.223 5.697 0.814 1.00 89.00 132 PHE A O 1
ATOM 1108 N N . ILE A 1 133 ? 2.958 5.902 2.238 1.00 87.19 133 ILE A N 1
ATOM 1109 C CA . ILE A 1 133 ? 2.783 4.559 2.811 1.00 87.19 133 ILE A CA 1
ATOM 1110 C C . ILE A 1 133 ? 1.429 4.438 3.499 1.00 87.19 133 ILE A C 1
ATOM 1112 O O . ILE A 1 133 ? 0.749 3.427 3.382 1.00 87.19 133 ILE A O 1
ATOM 1116 N N . GLY A 1 134 ? 0.984 5.521 4.127 1.00 82.12 134 GLY A N 1
ATOM 1117 C CA . GLY A 1 134 ? -0.318 5.569 4.741 1.00 82.12 134 GLY A CA 1
ATOM 1118 C C . GLY A 1 134 ? -1.474 5.605 3.750 1.00 82.12 134 GLY A C 1
ATOM 1119 O O . GLY A 1 134 ? -2.533 5.049 4.022 1.00 82.12 134 GLY A O 1
ATOM 1120 N N . SER A 1 135 ? -1.280 6.222 2.582 1.00 87.69 135 SER A N 1
ATOM 1121 C CA . SER A 1 135 ? -2.249 6.105 1.490 1.00 87.69 135 SER A CA 1
ATOM 1122 C C . SER A 1 135 ? -2.309 4.664 0.989 1.00 87.69 135 SER A C 1
ATOM 1124 O O . SER A 1 135 ? -3.403 4.144 0.830 1.00 87.69 135 SER A O 1
ATOM 1126 N N . VAL A 1 136 ? -1.165 3.988 0.810 1.00 91.38 136 VAL A N 1
ATOM 1127 C CA . VAL A 1 136 ? -1.127 2.570 0.400 1.00 91.38 136 VAL A CA 1
ATOM 1128 C C . VAL A 1 136 ? -1.843 1.683 1.414 1.00 91.38 136 VAL A C 1
ATOM 1130 O O . VAL A 1 136 ? -2.676 0.877 1.016 1.00 91.38 136 VAL A O 1
ATOM 1133 N N . ALA A 1 137 ? -1.579 1.878 2.706 1.00 85.00 137 ALA A N 1
ATOM 1134 C CA . ALA A 1 137 ? -2.225 1.129 3.778 1.00 85.00 137 ALA A CA 1
ATOM 1135 C C . ALA A 1 137 ? -3.757 1.230 3.714 1.00 85.00 137 ALA A C 1
ATOM 1137 O O . ALA A 1 137 ? -4.448 0.218 3.759 1.00 85.00 137 ALA A O 1
ATOM 1138 N N . VAL A 1 138 ? -4.287 2.444 3.527 1.00 81.88 138 VAL A N 1
ATOM 1139 C CA . VAL A 1 138 ? -5.730 2.673 3.333 1.00 81.88 138 VAL A CA 1
ATOM 1140 C C . VAL A 1 138 ? -6.242 1.990 2.064 1.00 81.88 138 VAL A C 1
ATOM 1142 O O . VAL A 1 138 ? -7.305 1.376 2.074 1.00 81.88 138 VAL A O 1
ATOM 1145 N N . GLN A 1 139 ? -5.482 2.049 0.969 1.00 87.75 139 GLN A N 1
ATOM 1146 C CA . GLN A 1 139 ? -5.857 1.383 -0.278 1.00 87.75 139 GLN A CA 1
ATOM 1147 C C . GLN A 1 139 ? -5.825 -0.151 -0.190 1.00 87.75 139 GLN A C 1
ATOM 1149 O O . GLN A 1 139 ? -6.489 -0.802 -0.994 1.00 87.75 139 GLN A O 1
ATOM 1154 N N . GLY A 1 140 ? -5.099 -0.722 0.776 1.00 83.75 140 GLY A N 1
ATOM 1155 C CA . GLY A 1 140 ? -5.060 -2.159 1.053 1.00 83.75 140 GLY A CA 1
ATOM 1156 C C . GLY A 1 140 ? -6.272 -2.693 1.818 1.00 83.75 140 GLY A C 1
ATOM 1157 O O . GLY A 1 140 ? -6.479 -3.901 1.863 1.00 83.75 140 GLY A O 1
ATOM 1158 N N . GLY A 1 141 ? -7.104 -1.826 2.397 1.00 75.69 141 GLY A N 1
ATOM 1159 C CA . GLY A 1 141 ? -8.253 -2.267 3.186 1.00 75.69 141 GLY A CA 1
ATOM 1160 C C . GLY A 1 141 ? -7.840 -2.944 4.499 1.00 75.69 141 GLY A C 1
ATOM 1161 O O . GLY A 1 141 ? -6.946 -2.478 5.205 1.00 75.69 141 GLY A O 1
ATOM 1162 N N . LEU A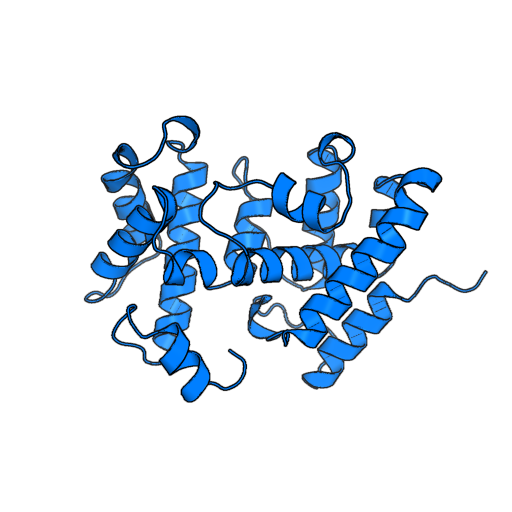 1 142 ? -8.532 -4.028 4.859 1.00 66.62 142 LEU A N 1
ATOM 1163 C CA . LEU A 1 142 ? -8.352 -4.730 6.134 1.00 66.62 142 LEU A CA 1
ATOM 1164 C C . LEU A 1 142 ? -7.026 -5.512 6.185 1.00 66.62 142 LEU A C 1
ATOM 1166 O O . LEU A 1 142 ? -6.878 -6.460 5.418 1.00 66.62 142 LEU A O 1
ATOM 1170 N N . PRO A 1 143 ? -6.092 -5.214 7.113 1.00 76.62 143 PRO A N 1
ATOM 1171 C CA . PRO A 1 143 ? -4.879 -6.014 7.276 1.00 76.62 143 PRO A CA 1
ATOM 1172 C C . PRO A 1 143 ? -5.217 -7.356 7.947 1.00 76.62 143 PRO A C 1
ATOM 1174 O O . PRO A 1 143 ? -5.281 -7.470 9.172 1.00 76.62 143 PRO A O 1
ATOM 1177 N N . LEU A 1 144 ? -5.460 -8.386 7.138 1.00 70.25 144 LEU A N 1
ATOM 1178 C CA . LEU A 1 144 ? -6.014 -9.676 7.560 1.00 70.25 144 LEU A CA 1
ATOM 1179 C C . LEU A 1 144 ? -5.100 -10.409 8.529 1.00 70.25 144 LEU A C 1
ATOM 1181 O O . LEU A 1 144 ? -5.562 -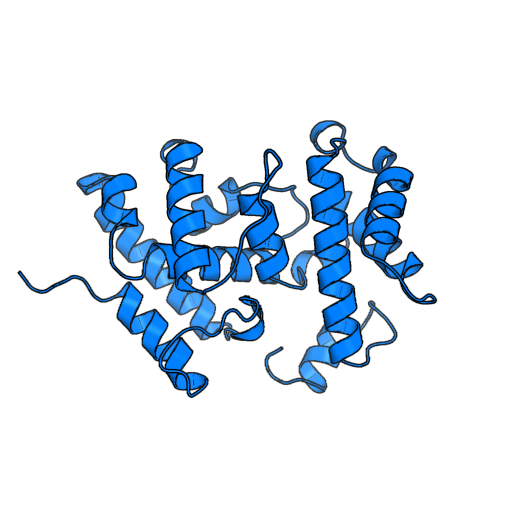10.939 9.538 1.00 70.25 144 LEU A O 1
ATOM 1185 N N . ARG A 1 145 ? -3.793 -10.397 8.262 1.00 76.06 145 ARG A N 1
ATOM 1186 C CA . ARG A 1 145 ? -2.809 -11.040 9.135 1.00 76.06 145 ARG A CA 1
ATOM 1187 C C . ARG A 1 145 ? -2.719 -10.351 10.492 1.00 76.06 145 ARG A C 1
ATOM 1189 O O . ARG A 1 145 ? -2.631 -11.038 11.512 1.00 76.06 145 ARG A O 1
ATOM 1196 N N . LEU A 1 146 ? -2.793 -9.021 10.531 1.00 72.50 146 LEU A N 1
ATOM 1197 C CA . LEU A 1 146 ? -2.850 -8.270 11.783 1.00 72.50 146 LEU A CA 1
ATOM 1198 C C . LEU A 1 146 ? -4.093 -8.642 12.599 1.00 72.50 146 LEU A C 1
ATOM 1200 O O . LEU A 1 146 ? -3.983 -8.884 13.799 1.00 72.50 146 LEU A O 1
ATOM 1204 N N . LEU A 1 147 ? -5.258 -8.736 11.952 1.00 64.88 147 LEU A N 1
ATOM 1205 C CA . LEU A 1 147 ? -6.514 -9.107 12.613 1.00 64.88 147 LEU A CA 1
ATOM 1206 C C . LEU A 1 147 ? -6.489 -10.550 13.129 1.00 64.88 147 LEU A C 1
ATOM 1208 O O . LEU A 1 147 ? -6.832 -10.792 14.284 1.00 64.88 147 LEU A O 1
ATOM 1212 N N . ALA A 1 148 ? -6.031 -11.490 12.301 1.00 63.03 148 ALA A N 1
ATOM 1213 C CA . ALA A 1 148 ? -5.969 -12.909 12.642 1.00 63.03 148 ALA A CA 1
ATOM 1214 C C . ALA A 1 148 ? -4.975 -13.201 13.774 1.00 63.03 148 ALA A C 1
ATOM 1216 O O . ALA A 1 148 ? -5.187 -14.107 14.575 1.00 63.03 148 ALA A O 1
ATOM 1217 N N . SER A 1 149 ? -3.881 -12.440 13.849 1.00 61.72 149 SER A N 1
ATOM 1218 C CA . SER A 1 149 ? -2.866 -12.640 14.880 1.00 61.72 149 SER A CA 1
ATOM 1219 C C . SER A 1 149 ? -3.129 -11.822 16.146 1.00 61.72 149 SER A C 1
ATOM 1221 O O . SER A 1 149 ? -2.753 -12.275 17.224 1.00 61.72 149 SER A O 1
ATOM 1223 N N . SER A 1 150 ? -3.760 -10.640 16.055 1.00 57.69 150 SER A N 1
ATOM 1224 C CA . SER A 1 150 ? -3.893 -9.669 17.162 1.00 57.69 150 SER A CA 1
ATOM 1225 C C . SER A 1 150 ? -2.570 -9.416 17.915 1.00 57.69 150 SER A C 1
ATOM 1227 O O . SER A 1 150 ? -2.557 -9.101 19.108 1.00 57.69 150 SER A O 1
ATOM 1229 N N . ARG A 1 151 ? -1.430 -9.587 17.231 1.00 60.62 151 ARG A N 1
ATOM 1230 C CA . ARG A 1 151 ? -0.087 -9.469 17.810 1.00 60.62 151 ARG A CA 1
ATOM 1231 C C . ARG A 1 151 ? 0.430 -8.038 17.661 1.00 60.62 151 ARG A C 1
ATOM 1233 O O . ARG A 1 151 ? 0.111 -7.336 16.707 1.00 60.62 151 ARG A O 1
ATOM 1240 N N . GLY A 1 152 ? 1.241 -7.616 18.630 1.00 70.25 152 GLY A N 1
ATOM 1241 C CA . GLY A 1 152 ? 1.893 -6.306 18.641 1.00 70.25 152 GLY A CA 1
ATOM 1242 C C . GLY A 1 152 ? 0.997 -5.140 19.080 1.00 70.25 152 GLY A C 1
ATOM 1243 O O . GLY A 1 152 ? -0.230 -5.223 19.119 1.00 70.25 152 GLY A O 1
ATOM 1244 N N . HIS A 1 153 ? 1.639 -4.022 19.419 1.00 75.75 153 HIS A N 1
ATOM 1245 C CA . HIS A 1 153 ? 0.976 -2.836 19.973 1.00 75.75 153 HIS A CA 1
ATOM 1246 C C . HIS A 1 153 ? -0.028 -2.188 19.003 1.00 75.75 153 HIS A C 1
ATOM 1248 O O . HIS A 1 153 ? -1.085 -1.727 19.426 1.00 75.75 153 HIS A O 1
ATOM 1254 N N . ILE A 1 154 ? 0.267 -2.192 17.695 1.00 77.12 154 ILE A N 1
ATOM 1255 C CA . ILE A 1 154 ? -0.610 -1.612 16.665 1.00 77.12 154 ILE A CA 1
ATOM 1256 C C . ILE A 1 154 ? -1.899 -2.426 16.508 1.00 77.12 154 ILE A C 1
ATOM 1258 O O . ILE A 1 154 ? -2.984 -1.848 16.469 1.00 77.12 154 ILE A O 1
ATOM 1262 N N . GLY A 1 155 ? -1.801 -3.759 16.461 1.00 75.25 155 GLY A N 1
ATOM 1263 C CA . GLY A 1 155 ? -2.969 -4.637 16.338 1.00 75.25 155 GLY A CA 1
ATOM 1264 C C . GLY A 1 155 ? -3.907 -4.521 17.534 1.00 75.25 155 GLY A C 1
ATOM 1265 O O . GLY A 1 155 ? -5.119 -4.394 17.364 1.00 75.25 155 GLY A O 1
ATOM 1266 N N . GLN A 1 156 ? -3.343 -4.478 18.743 1.00 77.81 156 GLN A N 1
ATOM 1267 C CA . GLN A 1 156 ? -4.112 -4.288 19.974 1.00 77.81 156 GLN A CA 1
ATOM 1268 C C . GLN A 1 156 ? -4.809 -2.923 20.018 1.00 77.81 156 GLN A C 1
ATOM 1270 O O . GLN A 1 156 ? -5.987 -2.857 20.372 1.00 77.81 156 GLN A O 1
ATOM 1275 N N . LEU A 1 157 ? -4.117 -1.844 19.630 1.00 85.06 157 LEU A N 1
ATOM 1276 C CA . LEU A 1 157 ? -4.715 -0.510 19.564 1.00 85.06 157 LEU A CA 1
ATOM 1277 C C . LEU A 1 157 ? -5.846 -0.465 18.531 1.00 85.06 157 LEU A C 1
ATOM 1279 O O . LEU A 1 157 ? -6.949 -0.041 18.869 1.00 85.06 157 LEU A O 1
ATOM 1283 N N . LEU A 1 158 ? -5.611 -0.942 17.304 1.00 78.56 158 LEU A N 1
ATOM 1284 C CA . LEU A 1 158 ? -6.633 -0.955 16.252 1.00 78.56 158 LEU A CA 1
ATOM 1285 C C . LEU A 1 158 ? -7.857 -1.777 16.662 1.00 78.56 158 LEU A C 1
ATOM 1287 O O . LEU A 1 158 ? -8.979 -1.316 16.484 1.00 78.56 158 LEU A O 1
ATOM 1291 N N . SER A 1 159 ? -7.665 -2.947 17.275 1.00 76.81 159 SER A N 1
ATOM 1292 C CA . SER A 1 159 ? -8.773 -3.762 17.787 1.00 76.81 159 SER A CA 1
ATOM 1293 C C . SER A 1 159 ? -9.623 -2.998 18.813 1.00 76.81 159 SER A C 1
ATOM 1295 O O . SER A 1 159 ? -10.851 -2.993 18.718 1.00 76.81 159 SER A O 1
ATOM 1297 N N . ARG A 1 160 ? -8.986 -2.261 19.737 1.00 82.94 160 ARG A N 1
ATOM 1298 C CA . ARG A 1 160 ? -9.688 -1.412 20.718 1.00 82.94 160 ARG A CA 1
ATOM 1299 C C . ARG A 1 160 ? -10.447 -0.262 20.062 1.00 82.94 160 ARG A C 1
ATOM 1301 O O . ARG A 1 160 ? -11.610 -0.055 20.392 1.00 82.94 160 ARG A O 1
ATOM 1308 N N . VAL A 1 161 ? -9.827 0.453 19.123 1.00 85.75 161 VAL A N 1
ATOM 1309 C CA . VAL A 1 161 ? -10.476 1.555 18.386 1.00 85.75 161 VAL A CA 1
ATOM 1310 C C . VAL A 1 161 ? -11.698 1.047 17.618 1.00 85.75 161 VAL A C 1
ATOM 1312 O O . VAL A 1 161 ? -12.769 1.643 17.680 1.00 85.75 161 VAL A O 1
ATOM 1315 N N . LEU A 1 162 ? -11.574 -0.098 16.948 1.00 78.50 162 LEU A N 1
ATOM 1316 C CA . LEU A 1 162 ? -12.679 -0.719 16.219 1.00 78.50 162 LEU A CA 1
ATOM 1317 C C . LEU A 1 162 ? -13.796 -1.216 17.139 1.00 78.50 162 LEU A C 1
ATOM 1319 O O . LEU A 1 162 ? -14.967 -1.156 16.767 1.00 78.50 162 LEU A O 1
ATOM 1323 N N . HIS A 1 163 ? -13.456 -1.691 18.336 1.00 79.69 163 HIS A N 1
ATOM 1324 C CA . HIS A 1 163 ? -14.442 -2.053 19.348 1.00 79.69 163 HIS A CA 1
ATOM 1325 C C . HIS A 1 163 ? -15.213 -0.821 19.846 1.00 79.69 163 HIS A C 1
ATOM 1327 O O . HIS A 1 163 ? -16.438 -0.863 19.912 1.00 79.69 163 HIS A O 1
ATOM 1333 N N . LEU A 1 164 ? -14.526 0.293 20.135 1.00 82.19 164 LEU A N 1
ATOM 1334 C CA . LEU A 1 164 ? -15.165 1.564 20.518 1.00 82.19 164 LEU A CA 1
ATOM 1335 C C . LEU A 1 164 ? -16.126 2.074 19.438 1.00 82.19 164 LEU A C 1
ATOM 1337 O O . LEU A 1 164 ? -17.192 2.596 19.750 1.00 82.19 164 LEU A O 1
ATOM 1341 N N . ALA A 1 165 ? -15.779 1.855 18.172 1.00 81.06 165 ALA A N 1
ATOM 1342 C CA . ALA A 1 165 ? -16.600 2.247 17.038 1.00 81.06 165 ALA A CA 1
ATOM 1343 C C . ALA A 1 165 ? -17.862 1.391 16.822 1.00 81.06 165 ALA A C 1
ATOM 1345 O O . ALA A 1 165 ? -18.726 1.767 16.034 1.00 81.06 165 ALA A O 1
ATOM 1346 N N . SER A 1 166 ? -17.986 0.232 17.478 1.00 67.88 166 SER A N 1
ATOM 1347 C CA . SER A 1 166 ? -19.007 -0.779 17.153 1.00 67.88 166 SER A CA 1
ATOM 1348 C C . SER A 1 166 ? -20.428 -0.458 17.666 1.00 67.88 166 SER A C 1
ATOM 1350 O O . SER A 1 166 ? -21.284 -1.338 17.646 1.00 67.88 166 SER A O 1
ATOM 1352 N N . GLY A 1 167 ? -20.715 0.775 18.106 1.00 63.31 167 GLY A N 1
ATOM 1353 C CA . GLY A 1 167 ? -22.006 1.137 18.715 1.00 63.31 167 GLY A CA 1
ATOM 1354 C C . GLY A 1 167 ? -22.508 2.568 18.483 1.00 63.31 167 GLY A C 1
ATOM 1355 O O . GLY A 1 167 ? -23.508 2.950 19.086 1.00 63.31 167 GLY A O 1
ATOM 1356 N N . SER A 1 168 ? -21.857 3.365 17.632 1.00 64.31 168 SER A N 1
ATOM 1357 C CA . SER A 1 168 ? -22.164 4.795 17.453 1.00 64.31 168 SER A CA 1
ATOM 1358 C C . SER A 1 168 ? -22.065 5.216 15.984 1.00 64.31 168 SER A C 1
ATOM 1360 O O . SER A 1 168 ? -21.399 4.565 15.183 1.00 64.31 168 SER A O 1
ATOM 1362 N N . GLN A 1 169 ? -22.716 6.325 15.608 1.00 75.38 169 GLN A N 1
ATOM 1363 C CA . GLN A 1 169 ? -22.332 7.039 14.388 1.00 75.38 169 GLN A CA 1
ATOM 1364 C C . GLN A 1 169 ? -20.947 7.639 14.625 1.00 75.38 169 GLN A C 1
ATOM 1366 O O . GLN A 1 169 ? -20.798 8.563 15.419 1.00 75.38 169 GLN A O 1
ATOM 1371 N N . VAL A 1 170 ? -19.938 7.059 13.984 1.00 83.31 170 VAL A N 1
ATOM 1372 C CA . VAL A 1 170 ? -18.536 7.445 14.146 1.00 83.31 170 VAL A CA 1
ATOM 1373 C C . VAL A 1 170 ? -18.139 8.384 13.019 1.00 83.31 170 VAL A C 1
ATOM 1375 O O . VAL A 1 170 ? -18.441 8.125 11.854 1.00 83.31 170 VAL A O 1
ATOM 1378 N N . THR A 1 171 ? -17.426 9.453 13.354 1.00 85.44 171 THR A N 1
ATOM 1379 C CA . THR A 1 171 ? -16.732 10.306 12.387 1.00 85.44 171 THR A CA 1
ATOM 1380 C C . THR A 1 171 ? -15.246 9.950 12.318 1.00 85.44 171 THR A C 1
ATOM 1382 O O . THR A 1 171 ? -14.679 9.340 13.226 1.00 85.44 171 THR A O 1
ATOM 1385 N N . GLN A 1 172 ? -14.570 10.359 11.245 1.00 79.69 172 GLN A N 1
ATOM 1386 C CA . GLN A 1 172 ? -13.125 10.151 11.110 1.00 79.69 172 GLN A CA 1
ATOM 1387 C C . GLN A 1 172 ? -12.330 10.879 12.215 1.00 79.69 172 GLN A C 1
ATOM 1389 O O . GLN A 1 172 ? -11.291 10.392 12.658 1.00 79.69 172 GLN A O 1
ATOM 1394 N N . SER A 1 173 ? -12.848 12.009 12.708 1.00 84.50 173 SER A N 1
ATOM 1395 C CA . SER A 1 173 ? -12.278 12.747 13.839 1.00 84.50 173 SER A CA 1
ATOM 1396 C C . SER A 1 173 ? -12.383 11.976 15.156 1.00 84.50 173 SER A C 1
ATOM 1398 O O . SER A 1 173 ? -11.440 12.002 15.943 1.00 84.50 173 SER A O 1
ATOM 1400 N N . ASP A 1 174 ? -13.473 11.238 15.381 1.00 89.44 174 ASP A N 1
ATOM 1401 C CA . ASP A 1 174 ? -13.625 10.408 16.584 1.00 89.44 174 ASP A CA 1
ATOM 1402 C C . ASP A 1 174 ? -12.570 9.302 16.634 1.00 89.44 174 ASP A C 1
ATOM 1404 O O . ASP A 1 174 ? -11.960 9.063 17.676 1.00 89.44 174 ASP A O 1
ATOM 1408 N N . LEU A 1 175 ? -12.287 8.678 15.486 1.00 88.25 175 LEU A N 1
ATOM 1409 C CA . LEU A 1 175 ? -11.236 7.667 15.384 1.00 88.25 175 LEU A CA 1
ATOM 1410 C C . LEU A 1 175 ? -9.860 8.238 15.703 1.00 88.25 175 LEU A C 1
ATOM 1412 O O . LEU A 1 175 ? -9.087 7.591 16.408 1.00 88.25 175 LEU A O 1
ATOM 1416 N N . LEU A 1 176 ? -9.558 9.441 15.214 1.00 88.38 176 LEU A N 1
ATOM 1417 C CA . LEU A 1 176 ? -8.308 10.119 15.541 1.00 88.38 176 LEU A CA 1
ATOM 1418 C C . LEU A 1 176 ? -8.199 10.375 17.047 1.00 88.38 176 LEU A C 1
ATOM 1420 O O . LEU A 1 176 ? -7.199 9.990 17.651 1.00 88.38 176 LEU A O 1
ATOM 1424 N N . ASN A 1 177 ? -9.252 10.913 17.663 1.00 90.69 177 ASN A N 1
ATOM 1425 C CA . ASN A 1 177 ? -9.293 11.175 19.102 1.00 90.69 177 ASN A CA 1
ATOM 1426 C C . ASN A 1 177 ? -9.116 9.892 19.934 1.00 90.69 177 ASN A C 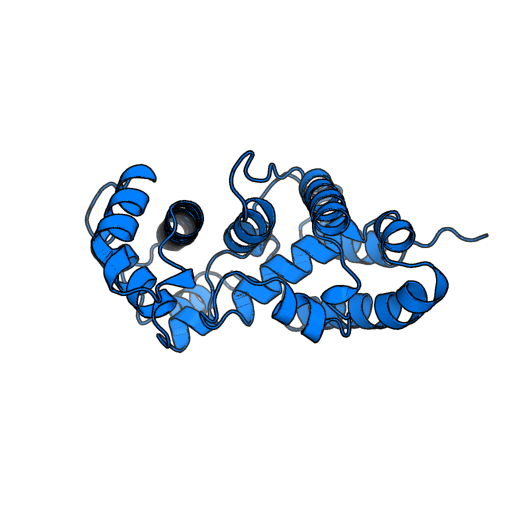1
ATOM 1428 O O . ASN A 1 177 ? -8.428 9.893 20.956 1.00 90.69 177 ASN A O 1
ATOM 1432 N N . TRP A 1 178 ? -9.707 8.772 19.508 1.00 92.50 178 TRP A N 1
ATOM 1433 C CA . TRP A 1 178 ? -9.536 7.484 20.186 1.00 92.50 178 TRP A CA 1
ATOM 1434 C C . TRP A 1 178 ? -8.144 6.888 20.003 1.00 92.50 178 TRP A C 1
ATOM 1436 O O . TRP A 1 178 ? -7.601 6.297 20.934 1.00 92.50 178 TRP A O 1
ATOM 1446 N N . VAL A 1 179 ? -7.535 7.041 18.828 1.00 89.62 179 VAL A N 1
ATOM 1447 C CA . VAL A 1 179 ? -6.142 6.630 18.627 1.00 89.62 179 VAL A CA 1
ATOM 1448 C C . VAL A 1 179 ? -5.212 7.455 19.516 1.00 89.62 179 VAL A C 1
ATOM 1450 O O . VAL A 1 179 ? -4.328 6.890 20.159 1.00 89.62 179 VAL A O 1
ATOM 1453 N N . GLU A 1 180 ? -5.428 8.769 19.592 1.00 91.94 180 GLU A N 1
ATOM 1454 C CA . GLU A 1 180 ? -4.654 9.675 20.442 1.00 91.94 180 GLU A CA 1
ATOM 1455 C C . GLU A 1 180 ? -4.787 9.327 21.927 1.00 91.94 180 GLU A C 1
ATOM 1457 O O . GLU A 1 180 ? -3.777 9.240 22.629 1.00 91.94 180 GLU A O 1
ATOM 1462 N N . SER A 1 181 ? -6.002 9.036 22.403 1.00 91.69 181 SER A N 1
ATOM 1463 C CA . SER A 1 181 ? -6.226 8.649 23.802 1.00 91.69 181 SER A CA 1
ATOM 1464 C C . SER A 1 181 ? -5.570 7.311 24.168 1.00 91.69 181 SER A C 1
ATOM 1466 O O . SER A 1 181 ? -5.182 7.098 25.318 1.00 91.69 181 SER A O 1
ATOM 1468 N N . LEU A 1 182 ? -5.383 6.425 23.185 1.00 89.56 182 LEU A N 1
ATOM 1469 C CA . LEU A 1 182 ? -4.726 5.127 23.344 1.00 89.56 182 LEU A CA 1
ATOM 1470 C C . LEU A 1 182 ? -3.229 5.151 23.004 1.00 89.56 182 LEU A C 1
ATOM 1472 O O . LEU A 1 182 ? -2.560 4.122 23.132 1.00 89.56 182 LEU A O 1
ATOM 1476 N N . ALA A 1 183 ? -2.665 6.293 22.608 1.00 86.88 183 ALA A N 1
ATOM 1477 C CA . ALA A 1 183 ? -1.303 6.384 22.085 1.00 86.88 183 ALA A CA 1
ATOM 1478 C C . ALA A 1 183 ? -0.209 5.939 23.070 1.00 86.88 183 ALA A C 1
ATOM 1480 O O . ALA A 1 183 ? 0.857 5.478 22.657 1.00 86.88 183 ALA A O 1
ATOM 1481 N N . SER A 1 184 ? -0.466 6.020 24.378 1.00 87.50 184 SER A N 1
ATOM 1482 C CA . SER A 1 184 ? 0.443 5.525 25.421 1.00 87.50 184 SER A CA 1
ATOM 1483 C C . SER A 1 184 ? 0.711 4.017 25.322 1.00 87.50 184 SER A C 1
ATOM 1485 O O . SER A 1 184 ? 1.740 3.548 25.806 1.00 87.50 184 SER A O 1
ATOM 1487 N N . THR A 1 185 ? -0.163 3.263 24.651 1.00 84.06 185 THR A N 1
ATOM 1488 C CA . THR A 1 185 ? 0.003 1.822 24.397 1.00 84.06 185 THR A CA 1
ATOM 1489 C C . THR A 1 185 ? 0.959 1.512 23.243 1.00 84.06 185 THR A C 1
ATOM 1491 O O . THR A 1 185 ? 1.377 0.367 23.086 1.00 84.06 185 THR A O 1
ATOM 1494 N N . LEU A 1 186 ? 1.339 2.517 22.446 1.00 81.00 186 LEU A N 1
ATOM 1495 C CA . LEU A 1 186 ? 2.281 2.358 21.343 1.00 81.00 186 LEU A CA 1
ATOM 1496 C C . LEU A 1 186 ? 3.741 2.511 21.812 1.00 81.00 186 LEU A C 1
ATOM 1498 O O . LEU A 1 186 ? 4.017 3.285 22.738 1.00 81.00 186 LEU A O 1
ATOM 1502 N N . PRO A 1 187 ? 4.697 1.850 21.132 1.00 75.25 187 PRO A N 1
ATOM 1503 C CA . PRO A 1 187 ? 6.117 2.171 21.201 1.00 75.25 187 PRO A CA 1
ATOM 1504 C C . PRO A 1 187 ? 6.372 3.655 20.945 1.00 75.25 187 PRO A C 1
ATOM 1506 O O . PRO A 1 187 ? 5.689 4.279 20.133 1.00 75.25 187 PRO A O 1
ATOM 1509 N N . GLN A 1 188 ? 7.389 4.216 21.599 1.00 76.12 188 GLN A N 1
ATOM 1510 C CA . GLN A 1 188 ? 7.698 5.645 21.514 1.00 76.12 188 GLN A CA 1
ATOM 1511 C C . GLN A 1 188 ? 7.951 6.128 20.077 1.00 76.12 188 GLN A C 1
ATOM 1513 O O . GLN A 1 188 ? 7.499 7.211 19.720 1.00 76.12 188 GLN A O 1
ATOM 1518 N N . SER A 1 189 ? 8.579 5.305 19.231 1.00 70.12 189 SER A N 1
ATOM 1519 C CA . SER A 1 189 ? 8.802 5.592 17.804 1.00 70.12 189 SER A CA 1
ATOM 1520 C C . SER A 1 189 ? 7.510 5.800 17.003 1.00 70.12 189 SER A C 1
ATOM 1522 O O . SER A 1 189 ? 7.536 6.402 15.931 1.00 70.12 189 SER A O 1
ATOM 1524 N N . TYR A 1 190 ? 6.371 5.329 17.516 1.00 71.56 190 TYR A N 1
ATOM 1525 C CA . TYR A 1 190 ? 5.063 5.443 16.876 1.00 71.56 190 TYR A CA 1
ATOM 1526 C C . TYR A 1 190 ? 4.161 6.503 17.515 1.00 71.56 190 TYR A C 1
ATOM 1528 O O . TYR A 1 190 ? 3.062 6.748 17.017 1.00 71.56 190 TYR A O 1
ATOM 1536 N N . ARG A 1 191 ? 4.613 7.170 18.583 1.00 81.75 191 ARG A N 1
ATOM 1537 C CA . ARG A 1 191 ? 3.850 8.212 19.284 1.00 81.75 191 ARG A CA 1
ATOM 1538 C C . ARG A 1 191 ? 3.965 9.572 18.602 1.00 81.75 191 ARG A C 1
ATOM 1540 O O . ARG A 1 191 ? 4.471 10.535 19.169 1.00 81.75 191 ARG A O 1
ATOM 1547 N N . GLN A 1 192 ? 3.512 9.640 17.359 1.00 78.75 192 GLN A N 1
ATOM 1548 C CA . GLN A 1 192 ? 3.569 10.848 16.545 1.00 78.75 192 GLN A CA 1
ATOM 1549 C C . GLN A 1 192 ? 2.267 11.022 15.765 1.00 78.75 192 GLN A C 1
ATOM 1551 O O . GLN A 1 192 ? 1.723 10.049 15.242 1.00 78.75 192 GLN A O 1
ATOM 1556 N N . GLY A 1 193 ? 1.800 12.268 15.631 1.00 76.12 193 GLY A N 1
ATOM 1557 C CA . GLY A 1 193 ? 0.484 12.578 15.052 1.00 76.12 193 GLY A CA 1
ATOM 1558 C C . GLY A 1 193 ? 0.242 11.947 13.679 1.00 76.12 193 GLY A C 1
ATOM 1559 O O . GLY A 1 193 ? -0.847 11.463 13.399 1.00 76.12 193 GLY A O 1
ATOM 1560 N N . THR A 1 194 ? 1.286 11.827 12.852 1.00 68.12 194 THR A N 1
ATOM 1561 C CA . THR A 1 194 ? 1.158 11.189 11.531 1.00 68.12 194 THR A CA 1
ATOM 1562 C C . THR A 1 194 ? 0.821 9.689 11.627 1.00 68.12 194 THR A C 1
ATOM 1564 O O . THR A 1 194 ? 0.083 9.187 10.783 1.00 68.12 194 THR A O 1
ATOM 1567 N N . ILE A 1 195 ? 1.326 8.961 12.638 1.00 76.44 195 ILE A N 1
ATOM 1568 C CA . ILE A 1 195 ? 0.917 7.564 12.886 1.00 76.44 195 ILE A CA 1
ATOM 1569 C C . ILE A 1 195 ? -0.534 7.534 13.349 1.00 76.44 195 ILE A C 1
ATOM 1571 O O . ILE A 1 195 ? -1.286 6.672 12.911 1.00 76.44 195 ILE A O 1
ATOM 1575 N N . TYR A 1 196 ? -0.944 8.480 14.194 1.00 84.94 196 TYR A N 1
ATOM 1576 C CA . TYR A 1 196 ? -2.302 8.492 14.728 1.00 84.94 196 TYR A CA 1
ATOM 1577 C C . TYR A 1 196 ? -3.342 8.695 13.632 1.00 84.94 196 TYR A C 1
ATOM 1579 O O . TYR A 1 196 ? -4.270 7.899 13.515 1.00 84.94 196 TYR A O 1
ATOM 1587 N N . THR A 1 197 ? -3.124 9.685 12.760 1.00 79.75 197 THR A N 1
ATOM 1588 C CA . THR A 1 197 ? -3.953 9.912 11.567 1.00 79.75 197 THR A CA 1
ATOM 1589 C C . THR A 1 197 ? -4.025 8.667 10.699 1.00 79.75 197 THR A C 1
ATOM 1591 O O . THR A 1 197 ? -5.069 8.325 10.158 1.00 79.75 197 THR A O 1
ATOM 1594 N N . LEU A 1 198 ? -2.913 7.952 10.571 1.00 73.94 198 LEU A N 1
ATOM 1595 C CA . LEU A 1 198 ? -2.881 6.773 9.738 1.00 73.94 198 LEU A CA 1
ATOM 1596 C C . LEU A 1 198 ? -3.630 5.584 10.352 1.00 73.94 198 LEU A C 1
ATOM 1598 O O . LEU A 1 198 ? -4.382 4.911 9.656 1.00 73.94 198 LEU A O 1
ATOM 1602 N N . LEU A 1 199 ? -3.473 5.345 11.652 1.00 81.06 199 LEU A N 1
ATOM 1603 C CA . LEU A 1 199 ? -4.230 4.319 12.368 1.00 81.06 199 LEU A CA 1
ATOM 1604 C C . LEU A 1 199 ? -5.731 4.631 12.368 1.00 81.06 199 LEU A C 1
ATOM 1606 O O . LEU A 1 199 ? -6.535 3.724 12.163 1.00 81.06 199 LEU A O 1
ATOM 1610 N N . ALA A 1 200 ? -6.102 5.903 12.530 1.00 83.44 200 ALA A N 1
ATOM 1611 C CA . ALA A 1 200 ? -7.484 6.358 12.435 1.00 83.44 200 ALA A CA 1
ATOM 1612 C C . ALA A 1 200 ? -8.071 6.081 11.048 1.00 83.44 200 ALA A C 1
ATOM 1614 O O . ALA A 1 200 ? -9.176 5.566 10.939 1.00 83.44 200 ALA A O 1
ATOM 1615 N N . ASP A 1 201 ? -7.317 6.328 9.982 1.00 76.88 201 ASP A N 1
ATOM 1616 C CA . ASP A 1 201 ? -7.791 6.069 8.626 1.00 76.88 201 ASP A CA 1
ATOM 1617 C C . ASP A 1 201 ? -7.821 4.587 8.252 1.00 76.88 201 ASP A C 1
ATOM 1619 O O . ASP A 1 201 ? -8.703 4.159 7.503 1.00 76.88 201 ASP A O 1
ATOM 1623 N N . VAL A 1 202 ? -6.899 3.782 8.788 1.00 75.62 202 VAL A N 1
ATOM 1624 C CA . VAL A 1 202 ? -7.005 2.320 8.711 1.00 75.62 202 VAL A CA 1
ATOM 1625 C C . VAL A 1 202 ? -8.303 1.883 9.388 1.00 75.62 202 VAL A C 1
ATOM 1627 O O . VAL A 1 202 ? -9.100 1.184 8.766 1.00 75.62 202 VAL A O 1
ATOM 1630 N N . ALA A 1 203 ? -8.570 2.352 10.611 1.00 79.69 203 ALA A N 1
ATOM 1631 C CA . ALA A 1 203 ? -9.810 2.054 11.324 1.00 79.69 203 ALA A CA 1
ATOM 1632 C C . ALA A 1 203 ? -11.061 2.552 10.572 1.00 79.69 203 ALA A C 1
ATOM 1634 O O . ALA A 1 203 ? -12.050 1.829 10.497 1.00 79.69 203 ALA A O 1
ATOM 1635 N N . TRP A 1 204 ? -11.007 3.730 9.945 1.00 80.75 204 TRP A N 1
ATOM 1636 C CA . TRP A 1 204 ? -12.095 4.275 9.125 1.00 80.75 204 TRP A CA 1
ATOM 1637 C C . TRP A 1 204 ? -12.416 3.357 7.948 1.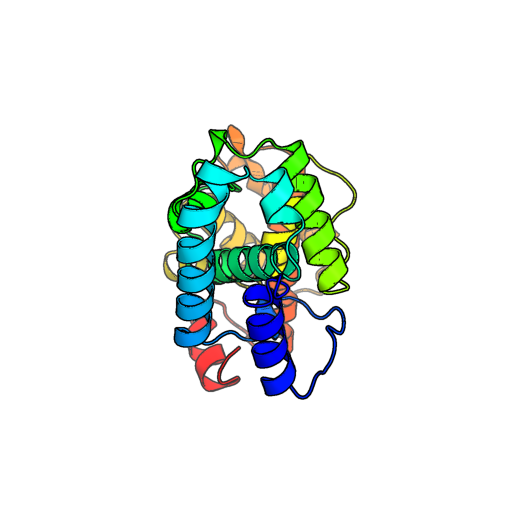00 80.75 204 TRP A C 1
ATOM 1639 O O . TRP A 1 204 ? -13.569 2.997 7.713 1.00 80.75 204 TRP A O 1
ATOM 1649 N N . THR A 1 205 ? -11.371 2.909 7.253 1.00 72.06 205 THR A N 1
ATOM 1650 C CA . THR A 1 205 ? -11.488 1.982 6.123 1.00 72.06 205 THR A CA 1
ATOM 1651 C C . THR A 1 205 ? -12.083 0.648 6.567 1.00 72.06 205 THR A C 1
ATOM 1653 O O . THR A 1 205 ? -12.972 0.114 5.905 1.00 72.06 205 THR A O 1
ATOM 1656 N N . VAL A 1 206 ? -11.650 0.130 7.722 1.00 72.75 206 VAL A N 1
ATOM 1657 C CA . VAL A 1 206 ? -12.216 -1.086 8.321 1.00 72.75 206 VAL A CA 1
ATOM 1658 C C . VAL A 1 206 ? -13.710 -0.937 8.604 1.00 72.75 206 VAL A C 1
ATOM 1660 O O . VAL A 1 206 ? -14.473 -1.866 8.337 1.00 72.75 206 VAL A O 1
ATOM 1663 N N . LEU A 1 207 ? -14.140 0.198 9.158 1.00 75.00 207 LEU A N 1
ATOM 1664 C CA . LEU A 1 207 ? -15.549 0.422 9.481 1.00 75.00 207 LEU A CA 1
ATOM 1665 C C . LEU A 1 207 ? -16.415 0.497 8.228 1.00 75.00 207 LEU A C 1
ATOM 1667 O O . LEU A 1 207 ? -17.453 -0.161 8.192 1.00 75.00 207 LEU A O 1
ATOM 1671 N N . GLY A 1 208 ? -15.961 1.211 7.193 1.00 71.38 208 GLY A N 1
ATOM 1672 C CA . GLY A 1 208 ? -16.653 1.252 5.902 1.00 71.38 208 GLY A CA 1
ATOM 1673 C C . GLY A 1 208 ? -16.834 -0.148 5.309 1.00 71.38 208 GLY A C 1
ATOM 1674 O O . GLY A 1 208 ? -17.938 -0.521 4.922 1.00 71.38 208 GLY A O 1
ATOM 1675 N N . LEU A 1 209 ? -15.779 -0.966 5.357 1.00 66.56 209 LEU A N 1
ATOM 1676 C CA . LEU A 1 209 ? -15.811 -2.358 4.903 1.00 66.56 209 LEU A CA 1
ATOM 1677 C C . LEU A 1 209 ? -16.759 -3.244 5.723 1.00 66.56 209 LEU A C 1
ATOM 1679 O O . LEU A 1 209 ? -17.528 -4.024 5.162 1.00 66.56 209 LEU A O 1
ATOM 1683 N N . LYS A 1 210 ? -16.741 -3.123 7.056 1.00 68.25 210 LYS A N 1
ATOM 1684 C CA . LYS A 1 210 ? -17.676 -3.842 7.938 1.00 68.25 210 LYS A CA 1
ATOM 1685 C C . LYS A 1 210 ? -19.128 -3.466 7.658 1.00 68.25 210 LYS A C 1
ATOM 1687 O O . LYS A 1 210 ? -19.991 -4.343 7.705 1.00 68.25 210 LYS A O 1
ATOM 1692 N N . GLN A 1 211 ? -19.389 -2.188 7.393 1.00 70.75 211 GLN A N 1
ATOM 1693 C CA . GLN A 1 211 ? -20.721 -1.681 7.087 1.00 70.75 211 GLN A CA 1
ATOM 1694 C C . GLN A 1 211 ? -21.219 -2.218 5.742 1.00 70.75 211 GLN A C 1
ATOM 1696 O O . GLN A 1 211 ? -22.327 -2.745 5.683 1.00 70.75 211 GLN A O 1
ATOM 1701 N N . GLU A 1 212 ? -20.386 -2.164 4.699 1.00 64.62 212 GLU A N 1
ATOM 1702 C CA . GLU A 1 212 ? -20.696 -2.728 3.378 1.00 64.62 212 GLU A CA 1
ATOM 1703 C C . GLU A 1 212 ? -20.979 -4.238 3.454 1.00 64.62 212 GLU A C 1
ATOM 1705 O O . GLU A 1 212 ? -21.882 -4.748 2.793 1.00 64.62 212 GLU A O 1
ATOM 1710 N N . ALA A 1 213 ? -20.270 -4.951 4.332 1.00 61.53 213 ALA A N 1
ATOM 1711 C CA . ALA A 1 213 ? -20.451 -6.383 4.549 1.00 61.53 213 ALA A CA 1
ATOM 1712 C C . ALA A 1 213 ? -21.546 -6.772 5.564 1.00 61.53 213 ALA A C 1
ATOM 1714 O O . ALA A 1 213 ? -21.835 -7.963 5.735 1.00 61.53 213 ALA A O 1
ATOM 1715 N N . GLY A 1 214 ? -22.147 -5.806 6.267 1.00 61.06 214 GLY A N 1
ATOM 1716 C CA . GLY A 1 214 ? -23.140 -6.059 7.315 1.00 61.06 214 GLY A CA 1
ATOM 1717 C C . GLY A 1 214 ? -22.612 -6.918 8.475 1.00 61.06 214 GLY A C 1
ATOM 1718 O O . GLY A 1 214 ? -23.309 -7.824 8.945 1.00 61.06 214 GLY A O 1
ATOM 1719 N N . LEU A 1 215 ? -21.366 -6.695 8.906 1.00 60.66 215 LEU A N 1
ATOM 1720 C CA . LEU A 1 215 ? -20.719 -7.446 9.989 1.00 60.66 215 LEU A CA 1
ATOM 1721 C C . LEU A 1 215 ? -20.907 -6.763 11.348 1.00 60.66 215 LEU A C 1
ATOM 1723 O O . LEU A 1 215 ? -20.511 -5.614 11.522 1.00 60.66 215 LEU A O 1
ATOM 1727 N N . GLN A 1 216 ? -21.418 -7.499 12.341 1.00 52.69 216 GLN A N 1
ATOM 1728 C CA . GLN A 1 216 ? -21.602 -6.985 13.710 1.00 52.69 216 GLN A CA 1
ATOM 1729 C C . GLN A 1 216 ? -20.442 -7.299 14.678 1.00 52.69 216 GLN A C 1
ATOM 1731 O O . GLN A 1 216 ? -20.374 -6.714 15.751 1.00 52.69 216 GLN A O 1
ATOM 1736 N N . SER A 1 217 ? -19.492 -8.172 14.316 1.00 48.72 217 SER A N 1
ATOM 1737 C CA . SER A 1 217 ? -18.351 -8.561 15.170 1.00 48.72 217 SER A CA 1
ATOM 1738 C C . SER A 1 217 ? -17.062 -8.725 14.354 1.00 48.72 217 SER A C 1
ATOM 1740 O O . SER A 1 217 ? -17.115 -9.062 13.173 1.00 48.72 217 SER A O 1
ATOM 1742 N N . SER A 1 218 ? -15.898 -8.441 14.962 1.00 50.19 218 SER A N 1
ATOM 1743 C CA . SER A 1 218 ? -14.565 -8.638 14.357 1.00 50.19 218 SER A CA 1
ATOM 1744 C C . SER A 1 218 ? -14.033 -10.069 14.467 1.00 50.19 218 SER A C 1
ATOM 1746 O O . SER A 1 218 ? -13.207 -10.438 13.638 1.00 50.19 218 SER A O 1
ATOM 1748 N N . ALA A 1 219 ? -14.489 -10.857 15.447 1.00 45.06 219 ALA A N 1
ATOM 1749 C CA . ALA A 1 219 ? -13.904 -12.166 15.760 1.00 45.06 219 ALA A CA 1
ATOM 1750 C C . ALA A 1 219 ? -14.063 -13.185 14.616 1.00 45.06 219 ALA A C 1
ATOM 1752 O O . ALA A 1 219 ? -13.153 -13.967 14.370 1.00 45.06 219 ALA A O 1
ATOM 1753 N N . ASP A 1 220 ? -15.154 -13.081 13.852 1.00 46.62 220 ASP A N 1
ATOM 1754 C CA . ASP A 1 220 ? -15.455 -13.942 12.699 1.00 46.62 220 ASP A CA 1
ATOM 1755 C C . ASP A 1 220 ? -15.530 -13.158 11.381 1.00 46.62 220 ASP A C 1
ATOM 1757 O O . ASP A 1 220 ? -16.023 -13.660 10.370 1.00 46.62 220 ASP A O 1
ATOM 1761 N N . ALA A 1 221 ? -15.071 -11.901 11.373 1.00 52.50 221 ALA A N 1
ATOM 1762 C CA . ALA A 1 221 ? -15.264 -10.999 10.242 1.00 52.50 221 ALA A CA 1
ATOM 1763 C C . ALA A 1 221 ? -14.677 -11.569 8.948 1.00 52.50 221 ALA A C 1
ATOM 1765 O O . ALA A 1 221 ? -15.362 -11.561 7.935 1.00 52.50 221 ALA A O 1
ATOM 1766 N N . VAL A 1 222 ? -13.460 -12.119 8.995 1.00 51.47 222 VAL A N 1
ATOM 1767 C CA . VAL A 1 222 ? -12.762 -12.675 7.822 1.00 51.47 222 VAL A CA 1
ATOM 1768 C C . VAL A 1 222 ? -13.518 -13.879 7.245 1.00 51.47 222 VAL A C 1
ATOM 1770 O O . VAL A 1 222 ? -13.834 -13.889 6.061 1.00 51.47 222 VAL A O 1
ATOM 1773 N N . ALA A 1 223 ? -13.905 -14.845 8.084 1.00 52.19 223 ALA A N 1
ATOM 1774 C CA . ALA A 1 223 ? -14.633 -16.039 7.645 1.00 52.19 223 ALA A CA 1
ATOM 1775 C C . ALA A 1 223 ? -16.065 -15.725 7.167 1.00 52.19 223 ALA A C 1
ATOM 1777 O O . ALA A 1 223 ? -16.571 -16.336 6.223 1.00 52.19 223 ALA A O 1
ATOM 1778 N N . ILE A 1 224 ? -16.742 -14.757 7.797 1.00 53.75 224 ILE A N 1
ATOM 1779 C CA . ILE A 1 224 ? -18.068 -14.307 7.356 1.00 53.75 224 ILE A CA 1
ATOM 1780 C C . ILE A 1 224 ? -17.959 -13.519 6.049 1.00 53.75 224 ILE A C 1
ATOM 1782 O O . ILE A 1 224 ? -18.827 -13.688 5.193 1.00 53.75 224 ILE A O 1
ATOM 1786 N N . LEU A 1 225 ? -16.921 -12.696 5.883 1.00 54.59 225 LEU A N 1
ATOM 1787 C CA . LEU A 1 225 ? -16.643 -11.982 4.641 1.00 54.59 225 LEU A CA 1
ATOM 1788 C C . LEU A 1 225 ? -16.372 -12.963 3.498 1.00 54.59 225 LEU A C 1
ATOM 1790 O O . LEU A 1 225 ? -17.035 -12.856 2.472 1.00 54.59 225 LEU A O 1
ATOM 1794 N N . ASP A 1 226 ? -15.530 -13.981 3.705 1.00 54.28 226 ASP A N 1
ATOM 1795 C CA . ASP A 1 226 ? -15.265 -15.026 2.702 1.00 54.28 226 ASP A CA 1
ATOM 1796 C C . ASP A 1 226 ? -16.548 -15.749 2.266 1.00 54.28 226 ASP A C 1
ATOM 1798 O O . ASP A 1 226 ? -16.730 -16.064 1.089 1.00 54.28 226 ASP A O 1
ATOM 1802 N N . ARG A 1 227 ? -17.471 -15.980 3.210 1.00 54.59 227 ARG A N 1
ATOM 1803 C CA . ARG A 1 227 ? -18.747 -16.663 2.959 1.00 54.59 227 ARG A CA 1
ATOM 1804 C C . ARG A 1 227 ? -19.805 -15.772 2.303 1.00 54.59 227 ARG A C 1
ATOM 1806 O O . ARG A 1 227 ? -20.558 -16.251 1.460 1.00 54.59 227 ARG A O 1
ATOM 1813 N N . LYS A 1 228 ? -19.939 -14.514 2.737 1.00 51.78 228 LYS A N 1
ATOM 1814 C CA . LYS A 1 228 ? -20.995 -13.593 2.270 1.00 51.78 228 LYS A CA 1
ATOM 1815 C C . LYS A 1 228 ? -20.602 -12.832 1.010 1.00 51.78 228 LYS A C 1
ATOM 1817 O O . LYS A 1 228 ? -21.472 -12.489 0.216 1.00 51.78 228 LYS A O 1
ATOM 1822 N N . ILE A 1 229 ? -19.314 -12.559 0.840 1.00 53.97 229 ILE A N 1
ATOM 1823 C CA . ILE A 1 229 ? -18.762 -11.824 -0.290 1.00 53.97 229 ILE A CA 1
ATOM 1824 C C . ILE A 1 229 ? -17.583 -12.641 -0.820 1.00 53.97 229 ILE A C 1
ATOM 1826 O O . ILE A 1 229 ? -16.434 -12.376 -0.473 1.00 53.97 229 ILE A O 1
ATOM 1830 N N . PRO A 1 230 ? -17.838 -13.647 -1.673 1.00 46.12 230 PRO A N 1
ATOM 1831 C CA . PRO A 1 230 ? -16.760 -14.398 -2.296 1.00 46.12 230 PRO A CA 1
ATOM 1832 C C . PRO A 1 230 ? -15.788 -13.428 -2.988 1.00 46.12 230 PRO A C 1
ATOM 1834 O O . PRO A 1 230 ? -16.206 -12.646 -3.849 1.00 46.12 230 PRO A O 1
ATOM 1837 N N . ARG A 1 231 ? -14.499 -13.485 -2.616 1.00 49.66 231 ARG A N 1
ATOM 1838 C CA . ARG A 1 231 ? -13.420 -12.593 -3.097 1.00 49.66 231 ARG A CA 1
ATOM 1839 C C . ARG A 1 231 ? -13.561 -11.127 -2.656 1.00 49.66 231 ARG A C 1
ATOM 1841 O O . ARG A 1 231 ? -13.537 -10.251 -3.512 1.00 49.66 231 ARG A O 1
ATOM 1848 N N . TRP A 1 232 ? -13.774 -10.844 -1.378 1.00 50.78 232 TRP A N 1
ATOM 1849 C CA . TRP A 1 232 ? -13.751 -9.475 -0.843 1.00 50.78 232 TRP A CA 1
ATOM 1850 C C . TRP A 1 232 ? -12.334 -8.895 -0.698 1.00 50.78 232 TRP A C 1
ATOM 1852 O O . TRP A 1 232 ? -11.335 -9.660 -0.687 1.00 50.78 232 TRP A O 1
#